Protein AF-A0A7S1PWC8-F1 (afdb_monomer_lite)

pLDDT: mean 76.67, std 15.09, range [41.59, 97.5]

Secondary structure (DSSP, 8-state):
--------PPPPTTEEEETTEEEE-SSSB--TT-SSPBPPPTTEEEPTTSS--EEEPPTTEE--TT-SSPEEPPTTEEEETTEEEEPPTTEE-SSSSSPEEPPTTEE--TT---SSPEEPPTTEEE-TTSSSEEEPPTTEE-SSSS--EEPPTTEE--STT-SSPEEHHHHHSS--EEEEETT-EEEEE-S-GGGTTT---EEEEEEESS-S--------B-STTEEEEE--S--EEEEEEEEEE-SSSPPPEEEEEEEEEEPPSSP-SGGG--

Sequence (274 aa):
ESRPERPCTRCPPGFACSGGMLKRCEESWSVSAEPGCSRCRPGWQCDADGRGRSIPCADYTYKNNDTESCSQCPLGHACKDGEIKSCDGGTYGDGGKECVRCMPGFYSLVGAPVRECTRCPPGQMADHMRTGCIHCPVNTYSADGEACLECPIGSFAALPSSGACTSCTSLFLQKWNYTVYRNSESRLAVIPALCVEHYDWAIESFHHTGGKDLADVDVSPSSVDSIRYRAGPVVGNHTFNVFVTPALNEPVQRSEVTVMIQNRYPLVQDDDLT

Radius of gyration: 40.33 Å; chains: 1; bounding box: 90×29×131 Å

InterPro domains:
  IPR009030 Growth factor receptor cysteine-rich domain superfamily [SSF57184] (55-175)

Organism: Neobodo designis (NCBI:txid312471)

Structure (mmCIF, N/CA/C/O backbone):
data_AF-A0A7S1PWC8-F1
#
_entry.id   AF-A0A7S1PWC8-F1
#
loop_
_atom_site.group_PDB
_atom_site.id
_atom_site.type_symbol
_atom_site.label_atom_id
_atom_site.label_alt_id
_atom_site.label_comp_id
_atom_site.label_asym_id
_atom_site.label_entity_id
_atom_site.label_seq_id
_atom_site.pdbx_PDB_ins_code
_atom_site.Cartn_x
_atom_site.Cartn_y
_atom_site.Cartn_z
_atom_site.occupancy
_atom_site.B_iso_or_equiv
_atom_site.auth_seq_id
_atom_site.auth_comp_id
_atom_site.auth_asym_id
_atom_site.auth_atom_id
_atom_site.pdbx_PDB_model_num
ATOM 1 N N . GLU A 1 1 ? 56.103 11.248 -69.496 1.00 41.59 1 GLU A N 1
ATOM 2 C CA . GLU A 1 1 ? 55.619 10.206 -68.566 1.00 41.59 1 GLU A CA 1
ATOM 3 C C . GLU A 1 1 ? 54.300 10.639 -67.944 1.00 41.59 1 GLU A C 1
ATOM 5 O O . GLU A 1 1 ? 54.266 11.597 -67.183 1.00 41.59 1 GLU A O 1
ATOM 10 N N . SER A 1 2 ? 53.196 9.996 -68.320 1.00 47.50 2 SER A N 1
ATOM 11 C CA . SER A 1 2 ? 51.881 10.222 -67.716 1.00 47.50 2 SER A CA 1
ATOM 12 C C . SER A 1 2 ? 51.761 9.377 -66.447 1.00 47.50 2 SER A C 1
ATOM 14 O O . SER A 1 2 ? 51.718 8.148 -66.512 1.00 47.50 2 SER A O 1
ATOM 16 N N . ARG A 1 3 ? 51.741 10.040 -65.287 1.00 57.69 3 ARG A N 1
ATOM 17 C CA . ARG A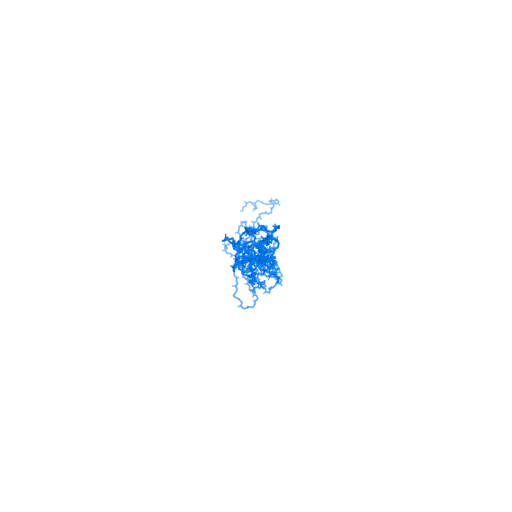 1 3 ? 51.456 9.429 -63.982 1.00 57.69 3 ARG A CA 1
ATOM 18 C C . ARG A 1 3 ? 50.090 8.727 -64.060 1.00 57.69 3 ARG A C 1
ATOM 20 O O . ARG A 1 3 ? 49.143 9.370 -64.504 1.00 57.69 3 ARG A O 1
ATOM 27 N N . PRO A 1 4 ? 49.954 7.452 -63.652 1.00 57.50 4 PRO A N 1
ATOM 28 C CA . PRO A 1 4 ? 48.671 6.769 -63.727 1.00 57.50 4 PRO A CA 1
ATOM 29 C C . PRO A 1 4 ? 47.685 7.467 -62.787 1.00 57.50 4 PRO A C 1
ATOM 31 O O . PRO A 1 4 ? 47.921 7.535 -61.575 1.00 57.50 4 PRO A O 1
ATOM 34 N N . GLU A 1 5 ? 46.606 8.015 -63.347 1.00 61.53 5 GLU A N 1
ATOM 35 C CA . GLU A 1 5 ? 45.471 8.523 -62.583 1.00 61.53 5 GLU A CA 1
ATOM 36 C C . GLU A 1 5 ? 44.867 7.346 -61.815 1.00 61.53 5 GLU A C 1
ATOM 38 O O . GLU A 1 5 ? 44.277 6.433 -62.391 1.00 61.53 5 GLU A O 1
ATOM 43 N N . ARG A 1 6 ? 45.079 7.315 -60.496 1.00 67.06 6 ARG A N 1
ATOM 44 C CA . ARG A 1 6 ? 44.398 6.347 -59.638 1.00 67.06 6 ARG A CA 1
ATOM 45 C C . ARG A 1 6 ? 42.958 6.837 -59.481 1.00 67.06 6 ARG A C 1
ATOM 47 O O . ARG A 1 6 ? 42.781 7.939 -58.960 1.00 67.06 6 ARG A O 1
ATOM 54 N N . PRO A 1 7 ? 41.943 6.074 -59.916 1.00 72.19 7 PRO A N 1
ATOM 55 C CA . PRO A 1 7 ? 40.560 6.492 -59.748 1.00 72.19 7 PRO A CA 1
ATOM 56 C C . PRO A 1 7 ? 40.241 6.611 -58.254 1.00 72.19 7 PRO A C 1
ATOM 58 O O . PRO A 1 7 ? 40.539 5.705 -57.473 1.00 72.19 7 PRO A O 1
ATOM 61 N N . CYS A 1 8 ? 39.640 7.731 -57.845 1.00 72.75 8 CYS A N 1
ATOM 62 C CA . CYS A 1 8 ? 39.154 7.906 -56.479 1.00 72.75 8 CYS A CA 1
ATOM 63 C C . CYS A 1 8 ? 38.017 6.914 -56.206 1.00 72.75 8 CYS A C 1
ATOM 65 O O . CYS A 1 8 ? 36.902 7.069 -56.702 1.00 72.75 8 CYS A O 1
ATOM 67 N N . THR A 1 9 ? 38.288 5.899 -55.391 1.00 77.06 9 THR A N 1
ATOM 68 C CA . THR A 1 9 ? 37.271 4.983 -54.871 1.00 77.06 9 THR A CA 1
ATOM 69 C C . THR A 1 9 ? 36.600 5.568 -53.633 1.00 77.06 9 THR A C 1
ATOM 71 O O . THR A 1 9 ? 37.271 6.090 -52.744 1.00 77.06 9 THR A O 1
ATOM 74 N N . ARG A 1 10 ? 35.269 5.454 -53.555 1.00 80.31 10 ARG A N 1
ATOM 75 C CA . ARG A 1 10 ? 34.503 5.831 -52.358 1.00 80.31 10 ARG A CA 1
ATOM 76 C C . ARG A 1 10 ? 34.896 4.947 -51.175 1.00 80.31 10 ARG A C 1
ATOM 78 O O . ARG A 1 10 ? 35.116 3.750 -51.350 1.00 80.31 10 ARG A O 1
ATOM 85 N N . CYS A 1 11 ? 34.920 5.524 -49.976 1.00 83.06 11 CYS A N 1
ATOM 86 C CA . CYS A 1 11 ? 35.146 4.755 -48.755 1.00 83.06 11 CYS A CA 1
ATOM 87 C C . CYS A 1 11 ? 33.986 3.766 -48.560 1.00 83.06 11 CYS A C 1
ATOM 89 O O . CYS A 1 11 ? 32.823 4.191 -48.600 1.00 83.06 11 CYS A O 1
ATOM 91 N N . PRO A 1 12 ? 34.264 2.467 -48.376 1.00 83.94 12 PRO A N 1
ATOM 92 C CA . PRO A 1 12 ? 33.231 1.494 -48.051 1.00 83.94 12 PRO A CA 1
ATOM 93 C C . PRO A 1 12 ? 32.630 1.773 -46.658 1.00 83.94 12 PRO A C 1
ATOM 95 O O . PRO A 1 12 ? 33.276 2.427 -45.837 1.00 83.94 12 PRO A O 1
ATOM 98 N N . PRO A 1 13 ? 31.411 1.277 -46.369 1.00 81.44 13 PRO A N 1
ATOM 99 C CA . PRO A 1 13 ? 30.809 1.373 -45.038 1.00 81.44 13 PRO A CA 1
ATOM 100 C C . PRO A 1 13 ? 31.740 0.839 -43.943 1.00 81.44 13 PRO A C 1
ATOM 102 O O . PRO A 1 13 ? 32.420 -0.170 -44.146 1.00 81.44 13 PRO A O 1
ATOM 105 N N . GLY A 1 14 ? 31.765 1.521 -42.799 1.00 80.50 14 GLY A N 1
ATOM 106 C CA . GLY A 1 14 ? 32.636 1.208 -41.663 1.00 80.50 14 GLY A CA 1
ATOM 107 C C . GLY A 1 14 ? 34.095 1.643 -41.796 1.00 80.50 14 GLY A C 1
ATOM 108 O O . GLY A 1 14 ? 34.911 1.356 -40.917 1.00 80.50 14 GLY A O 1
ATOM 109 N N . PHE A 1 15 ? 34.421 2.366 -42.866 1.00 83.94 15 PHE A N 1
ATOM 110 C CA . PHE A 1 15 ? 35.690 3.055 -43.030 1.00 8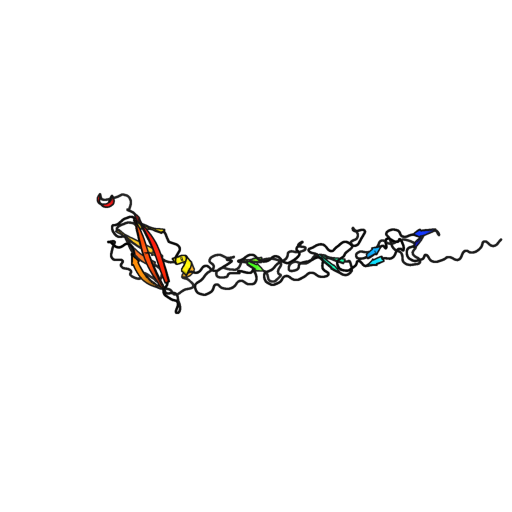3.94 15 PHE A CA 1
ATOM 111 C C . PHE A 1 15 ? 35.457 4.548 -43.273 1.00 83.94 15 PHE A C 1
ATOM 113 O O . PHE A 1 15 ? 34.458 4.950 -43.871 1.00 83.94 15 PHE A O 1
ATOM 120 N N . ALA A 1 16 ? 36.401 5.369 -42.830 1.00 86.94 16 ALA A N 1
ATOM 121 C CA . ALA A 1 16 ? 36.454 6.799 -43.091 1.00 86.94 16 ALA A CA 1
ATOM 122 C C . ALA A 1 16 ? 37.712 7.122 -43.900 1.00 86.94 16 ALA A C 1
ATOM 124 O O . ALA A 1 16 ? 38.771 6.541 -43.645 1.00 86.94 16 ALA A O 1
ATOM 125 N N . CYS A 1 17 ? 37.621 8.051 -44.854 1.00 85.94 17 CYS A N 1
ATOM 126 C CA . CYS A 1 17 ? 38.806 8.536 -45.562 1.00 85.94 17 CYS A CA 1
ATOM 127 C C . CYS A 1 17 ? 39.075 9.998 -45.227 1.00 85.94 17 CYS A C 1
ATOM 129 O O . CYS A 1 17 ? 38.310 10.880 -45.607 1.00 85.94 17 CYS A O 1
ATOM 131 N N . SER A 1 18 ? 40.211 10.260 -44.589 1.00 81.38 18 SER A N 1
ATOM 132 C CA . SER A 1 18 ? 40.703 11.617 -44.351 1.00 81.38 18 SER A CA 1
ATOM 133 C C . SER A 1 18 ? 42.112 11.738 -44.922 1.00 81.38 18 SER A C 1
ATOM 135 O O . SER A 1 18 ? 42.942 10.849 -44.735 1.00 81.38 18 SER A O 1
ATOM 137 N N . GLY A 1 19 ? 42.365 12.787 -45.709 1.00 76.62 19 GLY A N 1
ATOM 138 C CA . GLY A 1 19 ? 43.674 13.016 -46.336 1.00 76.62 19 GLY A CA 1
ATOM 139 C C . GLY A 1 19 ? 44.134 11.922 -47.314 1.00 76.62 19 GLY A C 1
ATOM 140 O O . GLY A 1 19 ? 45.333 11.741 -47.499 1.00 76.62 19 GLY A O 1
ATOM 141 N N . GLY A 1 20 ? 43.209 11.166 -47.922 1.00 77.06 20 GLY A N 1
ATOM 142 C CA . GLY A 1 20 ? 43.535 10.069 -48.848 1.00 77.06 20 GLY A CA 1
ATOM 143 C C . GLY A 1 20 ? 43.933 8.750 -48.173 1.00 77.06 20 GLY A C 1
ATOM 144 O O . GLY A 1 20 ? 44.317 7.809 -48.865 1.00 77.06 20 GLY A O 1
ATOM 145 N N . MET A 1 21 ? 43.819 8.659 -46.844 1.00 81.56 21 MET A N 1
ATOM 146 C CA . MET A 1 21 ? 44.096 7.448 -46.075 1.00 81.56 21 MET A CA 1
ATOM 147 C C . MET A 1 21 ? 42.791 6.800 -45.605 1.00 81.56 21 MET A C 1
ATOM 149 O O . MET A 1 21 ? 41.927 7.472 -45.044 1.00 81.56 21 MET A O 1
ATOM 153 N N . LEU A 1 22 ? 42.654 5.493 -45.836 1.00 85.19 22 LEU A N 1
ATOM 154 C CA . LEU A 1 22 ? 41.520 4.694 -45.374 1.00 85.19 22 LEU A CA 1
ATOM 155 C C . LEU A 1 22 ? 41.739 4.301 -43.906 1.00 85.19 22 LEU A C 1
ATOM 157 O O . LEU A 1 22 ? 42.696 3.592 -43.597 1.00 85.19 22 LEU A O 1
ATOM 161 N N . LYS A 1 23 ? 40.849 4.729 -43.009 1.00 85.38 23 LYS A N 1
ATOM 162 C CA . LYS A 1 23 ? 40.864 4.372 -41.585 1.00 85.38 23 LYS A CA 1
ATOM 163 C C . LYS A 1 23 ? 39.615 3.568 -41.231 1.00 85.38 23 LYS A C 1
ATOM 165 O O . LYS A 1 23 ? 38.511 3.938 -41.621 1.00 85.38 23 LYS A O 1
ATOM 170 N N . ARG A 1 24 ? 39.783 2.472 -40.490 1.00 82.88 24 ARG A N 1
ATOM 171 C CA . ARG A 1 24 ? 38.667 1.679 -39.957 1.00 82.88 24 ARG A CA 1
ATOM 172 C C . ARG A 1 24 ? 37.987 2.427 -38.807 1.00 82.88 24 ARG A C 1
ATOM 174 O O . ARG A 1 24 ? 38.671 3.035 -37.984 1.00 82.88 24 ARG A O 1
ATOM 181 N N . CYS A 1 25 ? 36.661 2.355 -38.747 1.00 80.31 25 CYS A N 1
ATOM 182 C CA . CYS A 1 25 ? 35.888 2.822 -37.603 1.00 80.31 25 CYS A CA 1
ATOM 183 C C . CYS A 1 25 ? 35.829 1.720 -36.534 1.00 80.31 25 CYS A C 1
ATOM 185 O O . CYS A 1 25 ? 35.026 0.794 -36.620 1.00 80.31 25 CYS A O 1
ATOM 187 N N . GLU A 1 26 ? 36.733 1.799 -35.559 1.00 77.44 26 GLU A N 1
ATOM 188 C CA . GLU A 1 26 ? 36.722 0.975 -34.343 1.00 77.44 26 GLU A CA 1
ATOM 189 C C . GLU A 1 26 ? 35.815 1.659 -33.312 1.00 77.44 26 GLU A C 1
ATOM 191 O O . GLU A 1 26 ? 35.858 2.886 -33.184 1.00 77.44 26 GLU A O 1
ATOM 196 N N . GLU A 1 27 ? 34.915 0.898 -32.675 1.00 74.12 27 GLU A N 1
ATOM 197 C CA . GLU A 1 27 ? 33.922 1.405 -31.698 1.00 74.12 27 GLU A CA 1
ATOM 198 C C . GLU A 1 27 ? 33.061 2.580 -32.220 1.00 74.12 27 GLU A C 1
ATOM 200 O O . GLU A 1 27 ? 32.500 3.390 -31.480 1.00 74.12 27 GLU A O 1
ATOM 205 N N . SER A 1 28 ? 32.955 2.687 -33.544 1.00 79.44 28 SER A N 1
ATOM 206 C CA . SER A 1 28 ? 32.302 3.773 -34.267 1.00 79.44 28 SER A CA 1
ATOM 207 C C . SER A 1 28 ? 31.764 3.261 -35.605 1.00 79.44 28 SER A C 1
ATOM 209 O O . SER A 1 28 ? 32.084 2.158 -36.045 1.00 79.44 28 SER A O 1
ATOM 211 N N . TRP A 1 29 ? 30.909 4.040 -36.260 1.00 83.69 29 TRP A N 1
ATOM 212 C CA . TRP A 1 29 ? 30.256 3.664 -37.512 1.00 83.69 29 TRP A CA 1
ATOM 213 C C . TRP A 1 29 ? 30.412 4.763 -38.564 1.00 83.69 29 TRP A C 1
ATOM 215 O O . TRP A 1 29 ? 30.574 5.941 -38.242 1.00 83.69 29 TRP A O 1
ATOM 225 N N . SER A 1 30 ? 30.359 4.382 -39.837 1.00 83.56 30 SER A N 1
ATOM 226 C CA . SER A 1 30 ? 30.313 5.328 -40.952 1.00 83.56 30 SER A CA 1
ATOM 227 C C . SER A 1 30 ? 29.432 4.784 -42.070 1.00 83.56 30 SER A C 1
ATOM 229 O O . SER A 1 30 ? 29.460 3.588 -42.387 1.00 83.56 30 SER A O 1
ATOM 231 N N . VAL A 1 31 ? 28.652 5.671 -42.691 1.00 78.19 31 VAL A N 1
ATOM 232 C CA . VAL A 1 31 ? 28.037 5.372 -43.989 1.00 78.19 31 VAL A CA 1
ATOM 233 C C . VAL A 1 31 ? 29.091 5.505 -45.090 1.00 78.19 31 VAL A C 1
ATOM 235 O O . VAL A 1 31 ? 30.132 6.133 -44.904 1.00 78.19 31 VAL A O 1
ATOM 238 N N . SER A 1 32 ? 28.865 4.871 -46.242 1.00 77.19 32 SER A N 1
ATOM 239 C CA . SER A 1 32 ? 29.804 4.943 -47.368 1.00 77.19 32 SER A CA 1
ATOM 240 C C . SER A 1 32 ? 30.135 6.393 -47.747 1.00 77.19 32 SER A C 1
ATOM 242 O O . SER A 1 32 ? 29.227 7.218 -47.801 1.00 77.19 32 SER A O 1
ATOM 244 N N . ALA A 1 33 ? 31.390 6.653 -48.123 1.00 76.88 33 ALA A N 1
ATOM 245 C CA . ALA A 1 33 ? 31.921 7.963 -48.527 1.00 76.88 33 ALA A CA 1
ATOM 246 C C . ALA A 1 33 ? 32.016 9.046 -47.426 1.00 76.88 33 ALA A C 1
ATOM 248 O O . ALA A 1 33 ? 32.138 10.224 -47.755 1.00 76.88 33 ALA A O 1
ATOM 249 N N . GLU A 1 34 ? 32.034 8.665 -46.146 1.00 80.31 34 GLU A N 1
ATOM 250 C CA . GLU A 1 34 ? 32.227 9.612 -45.040 1.00 80.31 34 GLU A CA 1
ATOM 251 C C . GLU A 1 34 ? 33.707 10.000 -44.804 1.00 80.31 34 GLU A C 1
ATOM 253 O O . GLU A 1 34 ? 34.603 9.145 -44.865 1.00 80.31 34 GLU A O 1
ATOM 258 N N . PRO A 1 35 ? 33.986 11.277 -44.466 1.00 83.19 35 PRO A N 1
ATOM 259 C CA . PRO A 1 35 ? 35.329 11.754 -44.131 1.00 83.19 35 PRO A CA 1
ATOM 260 C C . PRO A 1 35 ? 35.769 11.402 -42.697 1.00 83.19 35 PRO A C 1
ATOM 262 O O . PRO A 1 35 ? 36.942 11.563 -42.355 1.00 83.19 35 PRO A O 1
ATOM 265 N N . GLY A 1 36 ? 34.852 10.920 -41.849 1.00 83.88 36 GLY A N 1
ATOM 266 C CA . GLY A 1 36 ? 35.104 10.601 -40.442 1.00 83.88 36 GLY A CA 1
ATOM 267 C C . GLY A 1 36 ? 34.195 9.492 -39.902 1.00 83.88 36 GLY A C 1
ATOM 268 O O . GLY A 1 36 ? 33.195 9.133 -40.516 1.00 83.88 36 GLY A O 1
ATOM 269 N N . CYS A 1 37 ? 34.558 8.937 -38.745 1.00 85.25 37 CYS A N 1
ATOM 270 C CA . CYS A 1 37 ? 33.752 7.941 -38.037 1.00 85.25 37 CYS A CA 1
ATOM 271 C C . CYS A 1 37 ? 32.845 8.626 -37.008 1.00 85.25 37 CYS A C 1
ATOM 273 O O . CYS A 1 37 ? 33.294 9.496 -36.261 1.00 85.25 37 CYS A O 1
ATOM 275 N N . SER A 1 38 ? 31.582 8.209 -36.944 1.00 83.69 38 SER A N 1
ATOM 276 C CA . SER A 1 38 ? 30.585 8.702 -35.992 1.00 83.69 38 SER A CA 1
ATOM 277 C C . SER A 1 38 ? 30.400 7.727 -34.830 1.00 83.69 38 SER A C 1
ATOM 279 O O . SER A 1 38 ? 30.483 6.514 -35.003 1.00 83.69 38 SER A O 1
ATOM 281 N N . ARG A 1 39 ? 30.106 8.231 -33.627 1.00 80.94 39 ARG A N 1
ATOM 282 C CA . ARG A 1 39 ? 29.742 7.365 -32.491 1.00 80.94 39 ARG A CA 1
ATOM 283 C C . ARG A 1 39 ? 28.355 6.760 -32.697 1.00 80.94 39 ARG A C 1
ATOM 285 O O . ARG A 1 39 ? 27.473 7.400 -33.278 1.00 80.94 39 ARG A O 1
ATOM 292 N N . CYS A 1 40 ? 28.154 5.533 -32.219 1.00 80.19 40 CYS A N 1
ATOM 293 C CA . CYS A 1 40 ? 26.834 4.910 -32.255 1.00 80.19 40 CYS A CA 1
ATOM 294 C C . CYS A 1 40 ? 25.871 5.640 -31.309 1.00 80.19 40 CYS A C 1
ATOM 296 O O . CYS A 1 40 ? 26.220 5.940 -30.167 1.00 80.19 40 CYS A O 1
ATOM 298 N N . ARG A 1 41 ? 24.669 5.932 -31.815 1.00 81.12 41 ARG A N 1
ATOM 299 C CA . ARG A 1 41 ? 23.624 6.698 -31.119 1.00 81.12 41 ARG A CA 1
ATOM 300 C C . ARG A 1 41 ? 23.030 5.899 -29.941 1.00 81.12 41 ARG A C 1
ATOM 302 O O . ARG A 1 41 ? 23.217 4.680 -29.903 1.00 81.12 41 ARG A O 1
ATOM 309 N N . PRO A 1 42 ? 22.321 6.548 -28.997 1.00 82.19 42 PRO A N 1
ATOM 310 C CA . PRO A 1 42 ? 21.519 5.844 -27.996 1.00 82.19 42 PRO A CA 1
ATOM 311 C C . PRO A 1 42 ? 20.591 4.817 -28.652 1.00 82.19 42 PRO A C 1
ATOM 313 O O . PRO A 1 42 ? 20.100 5.055 -29.752 1.00 82.19 42 PRO A O 1
ATOM 316 N N . GLY A 1 43 ? 20.435 3.655 -28.021 1.00 84.69 43 GLY A N 1
ATOM 317 C CA . GLY A 1 43 ? 19.698 2.507 -28.558 1.00 84.69 43 GLY A CA 1
ATOM 318 C C . GLY A 1 43 ? 20.398 1.708 -29.660 1.00 84.69 43 GLY A C 1
ATOM 319 O O . GLY A 1 43 ? 19.854 0.705 -30.115 1.00 84.69 43 GLY A O 1
ATOM 320 N N . TRP A 1 44 ? 21.615 2.093 -30.066 1.00 85.62 44 TRP A N 1
ATOM 321 C CA . TRP A 1 44 ? 22.391 1.398 -31.099 1.00 85.62 44 TRP A CA 1
ATOM 322 C C . TRP A 1 44 ? 23.821 1.108 -30.636 1.00 85.62 44 TRP A C 1
ATOM 324 O O . TRP A 1 44 ? 24.559 2.013 -30.242 1.00 85.62 44 TRP A O 1
ATOM 334 N N . GLN A 1 45 ? 24.263 -0.141 -30.747 1.00 85.12 45 GLN A N 1
ATOM 335 C CA . GLN A 1 45 ? 25.649 -0.543 -30.499 1.00 85.12 45 GLN A CA 1
ATOM 336 C C . GLN A 1 45 ? 26.451 -0.642 -31.800 1.00 85.12 45 GLN A C 1
ATOM 338 O O . GLN A 1 45 ? 25.893 -0.860 -32.876 1.00 85.12 45 GLN A O 1
ATOM 343 N N . CYS A 1 46 ? 27.766 -0.454 -31.710 1.00 79.56 46 CYS A N 1
ATOM 344 C CA . CYS A 1 46 ? 28.651 -0.644 -32.854 1.00 79.56 46 CYS A CA 1
ATOM 345 C C . CYS A 1 46 ? 29.041 -2.124 -32.949 1.00 79.56 46 CYS A C 1
ATOM 347 O O . CYS A 1 46 ? 29.307 -2.759 -31.933 1.00 79.56 46 CYS A O 1
ATOM 349 N N . ASP A 1 47 ? 29.061 -2.669 -34.164 1.00 75.12 47 ASP A N 1
ATOM 350 C CA . ASP A 1 47 ? 29.510 -4.040 -34.420 1.00 75.12 47 ASP A CA 1
ATOM 351 C C . ASP A 1 47 ? 30.957 -4.255 -33.928 1.00 75.12 47 ASP A C 1
ATOM 353 O O . ASP A 1 47 ? 31.872 -3.542 -34.357 1.00 75.12 47 ASP A O 1
ATOM 357 N N . ALA A 1 48 ? 31.159 -5.245 -33.051 1.00 63.75 48 ALA A N 1
ATOM 358 C CA . ALA A 1 48 ? 32.465 -5.598 -32.492 1.00 63.75 48 ALA A CA 1
ATOM 359 C C . ALA A 1 48 ? 33.447 -6.106 -33.566 1.00 63.75 48 ALA A C 1
ATOM 361 O O . ALA A 1 48 ? 34.659 -5.990 -33.399 1.00 63.75 48 ALA A O 1
ATOM 362 N N . ASP A 1 49 ? 32.940 -6.586 -34.709 1.00 65.69 49 ASP A N 1
ATOM 363 C CA . ASP A 1 49 ? 33.759 -7.075 -35.825 1.00 65.69 49 ASP A CA 1
ATOM 364 C C . ASP A 1 49 ? 34.468 -5.943 -36.607 1.00 65.69 49 ASP A C 1
ATOM 366 O O . ASP A 1 49 ? 35.204 -6.191 -37.572 1.00 65.69 49 ASP A O 1
ATOM 370 N N . GLY A 1 50 ? 34.243 -4.673 -36.242 1.00 55.69 50 GLY A N 1
ATOM 371 C CA . GLY A 1 50 ? 34.909 -3.522 -36.859 1.00 55.69 50 GLY A CA 1
ATOM 372 C C . GLY A 1 50 ? 34.475 -3.260 -38.305 1.00 55.69 50 GLY A C 1
ATOM 373 O O . GLY A 1 50 ? 35.221 -2.659 -39.079 1.00 55.69 50 GLY A O 1
ATOM 374 N N . ARG A 1 51 ? 33.273 -3.718 -38.686 1.00 61.62 51 ARG A N 1
ATOM 375 C CA . ARG A 1 51 ? 32.614 -3.412 -39.974 1.00 61.62 51 ARG A CA 1
ATOM 376 C C . ARG A 1 51 ? 31.867 -2.074 -39.960 1.00 61.62 51 ARG A C 1
ATOM 378 O O . ARG A 1 51 ? 31.195 -1.749 -40.937 1.00 61.62 51 ARG A O 1
ATOM 385 N N . GLY A 1 52 ? 31.949 -1.338 -38.847 1.00 65.19 52 GLY A N 1
ATOM 386 C CA . GLY A 1 52 ? 31.341 -0.026 -38.624 1.00 65.19 52 GLY A CA 1
ATOM 387 C C . GLY A 1 52 ? 29.852 0.043 -38.961 1.00 65.19 52 GLY A C 1
ATOM 388 O O . GLY A 1 52 ? 29.395 1.016 -39.560 1.00 65.19 52 GLY A O 1
ATOM 389 N N . ARG A 1 53 ? 29.104 -1.003 -38.585 1.00 73.44 53 ARG A N 1
ATOM 390 C CA . ARG A 1 53 ? 27.638 -1.043 -38.639 1.00 73.44 53 ARG A CA 1
ATOM 391 C C . ARG A 1 53 ? 27.062 -0.663 -37.279 1.00 73.44 53 ARG A C 1
ATOM 393 O O . ARG A 1 53 ? 27.561 -1.119 -36.253 1.00 73.44 53 ARG A O 1
ATOM 400 N N . SER A 1 54 ? 25.993 0.128 -37.285 1.00 79.44 54 SER A N 1
ATOM 401 C CA . SER A 1 54 ? 25.151 0.342 -36.109 1.00 79.44 54 SER A CA 1
ATOM 402 C C . SER A 1 54 ? 24.105 -0.771 -36.031 1.00 79.44 54 SER A C 1
ATOM 404 O O . SER A 1 54 ? 23.325 -0.950 -36.968 1.00 79.44 54 SER A O 1
ATOM 406 N N . ILE A 1 55 ? 24.077 -1.499 -34.920 1.00 83.31 55 ILE A N 1
ATOM 407 C CA . ILE A 1 55 ? 23.128 -2.578 -34.635 1.00 83.31 55 ILE A CA 1
ATOM 408 C C . ILE A 1 55 ? 22.165 -2.071 -33.553 1.00 83.31 55 ILE A C 1
ATOM 410 O O . ILE A 1 55 ? 22.647 -1.604 -32.518 1.00 83.31 55 ILE A O 1
ATOM 414 N N . PRO A 1 56 ? 20.838 -2.118 -33.763 1.00 86.62 56 PRO A N 1
ATOM 415 C CA . PRO A 1 56 ? 19.896 -1.703 -32.734 1.00 86.62 56 PRO A CA 1
ATOM 416 C C . PRO A 1 56 ? 19.991 -2.664 -31.548 1.00 86.62 56 PRO A C 1
ATOM 418 O O . PRO A 1 56 ? 20.229 -3.862 -31.725 1.00 86.62 56 PRO A O 1
ATOM 421 N N . CYS A 1 57 ? 19.824 -2.141 -30.339 1.00 88.19 57 CYS A N 1
ATOM 422 C CA . CYS A 1 57 ? 19.738 -2.987 -29.160 1.00 88.19 57 CYS A CA 1
ATOM 423 C C . CYS A 1 57 ? 18.544 -3.937 -29.285 1.00 88.19 57 CYS A C 1
ATOM 425 O O . CYS A 1 57 ? 17.482 -3.567 -29.786 1.00 88.19 57 CYS A O 1
ATOM 427 N N . ALA A 1 58 ? 18.746 -5.180 -28.848 1.00 86.38 58 ALA A N 1
ATOM 428 C CA . ALA A 1 58 ? 17.679 -6.164 -28.812 1.00 86.38 58 ALA A CA 1
ATOM 429 C C . ALA A 1 58 ? 16.600 -5.744 -27.803 1.00 86.38 58 ALA A C 1
ATOM 431 O O . ALA A 1 58 ? 16.833 -4.919 -26.914 1.00 86.38 58 ALA A O 1
ATOM 432 N N . ASP A 1 59 ? 15.426 -6.355 -27.915 1.00 87.00 59 ASP A N 1
ATOM 433 C CA . ASP A 1 59 ? 14.363 -6.194 -26.929 1.00 87.00 59 ASP A CA 1
ATOM 434 C C . ASP A 1 59 ? 14.877 -6.412 -25.497 1.00 87.00 59 ASP A C 1
ATOM 436 O O . ASP A 1 59 ? 15.758 -7.244 -25.268 1.00 87.00 59 ASP A O 1
ATOM 440 N N . TYR A 1 60 ? 14.312 -5.670 -24.536 1.00 89.25 60 TYR A N 1
ATOM 441 C CA . TYR A 1 60 ? 14.686 -5.719 -23.110 1.00 89.25 60 TYR A CA 1
ATOM 442 C C . TYR A 1 60 ? 16.099 -5.200 -22.796 1.00 89.25 60 TYR A C 1
ATOM 444 O O . TYR A 1 60 ? 16.564 -5.295 -21.659 1.00 89.25 60 TYR A O 1
ATOM 452 N N . THR A 1 61 ? 16.785 -4.617 -23.780 1.00 91.00 61 THR A N 1
ATOM 453 C CA . THR A 1 61 ? 18.088 -3.976 -23.592 1.00 91.00 61 THR A CA 1
ATOM 454 C C . THR A 1 61 ? 18.048 -2.515 -24.013 1.00 91.00 61 THR A C 1
ATOM 456 O O . THR A 1 61 ? 17.223 -2.109 -24.830 1.00 91.00 61 THR A O 1
ATOM 459 N N . TYR A 1 62 ? 18.933 -1.711 -23.436 1.00 91.25 62 TYR A N 1
ATOM 460 C CA . TYR A 1 62 ? 19.055 -0.289 -23.734 1.00 91.25 62 TYR A CA 1
ATOM 461 C C . TYR A 1 62 ? 20.517 0.116 -23.857 1.00 91.25 62 TYR A C 1
ATOM 463 O O . TYR A 1 62 ? 21.409 -0.573 -23.361 1.00 91.25 62 TYR A O 1
ATOM 471 N N . LYS A 1 63 ? 20.769 1.259 -24.491 1.00 89.06 63 LYS A N 1
ATOM 472 C CA . LYS A 1 63 ? 22.108 1.848 -24.532 1.00 89.06 63 LYS A CA 1
ATOM 473 C C . LYS A 1 63 ? 22.034 3.368 -24.480 1.00 89.06 63 LYS A C 1
ATOM 475 O O . LYS A 1 63 ? 21.409 3.983 -25.341 1.00 89.06 63 LYS A O 1
ATOM 480 N N . ASN A 1 64 ? 22.742 3.959 -23.523 1.00 83.81 64 ASN A N 1
ATOM 481 C CA . ASN A 1 64 ? 22.909 5.406 -23.404 1.00 83.81 64 ASN A CA 1
ATOM 482 C C . ASN A 1 64 ? 24.279 5.831 -23.956 1.00 83.81 64 ASN A C 1
ATOM 484 O O . ASN A 1 64 ? 25.080 5.003 -24.379 1.00 83.81 64 ASN A O 1
ATOM 488 N N . ASN A 1 65 ? 24.575 7.132 -23.949 1.00 75.75 65 ASN A N 1
ATOM 489 C CA . ASN A 1 65 ? 25.907 7.612 -24.338 1.00 75.75 65 ASN A CA 1
ATOM 490 C C . ASN A 1 65 ? 27.016 7.159 -23.370 1.00 75.75 65 ASN A C 1
ATOM 492 O O . ASN A 1 65 ? 28.179 7.147 -23.765 1.00 75.75 65 ASN A O 1
ATOM 496 N N . ASP A 1 66 ? 26.647 6.775 -22.144 1.00 69.12 66 ASP A N 1
ATOM 497 C CA . ASP A 1 66 ? 27.565 6.347 -21.081 1.00 69.12 66 ASP A CA 1
ATOM 498 C C . ASP A 1 66 ? 27.845 4.833 -21.087 1.00 69.12 66 ASP A C 1
ATOM 500 O O . ASP A 1 66 ? 28.697 4.369 -20.333 1.00 69.12 66 ASP A O 1
ATOM 504 N N . THR A 1 67 ? 27.138 4.048 -21.914 1.00 67.44 67 THR A N 1
ATOM 505 C CA . THR A 1 67 ? 27.333 2.594 -22.017 1.00 67.44 67 THR A CA 1
ATOM 506 C C . THR A 1 67 ? 27.930 2.204 -23.372 1.00 67.44 67 THR A C 1
ATOM 508 O O . THR A 1 67 ? 27.418 2.561 -24.434 1.00 67.44 67 THR A O 1
ATOM 511 N N . GLU A 1 68 ? 29.027 1.440 -23.347 1.00 69.88 68 GLU A N 1
ATOM 512 C CA . GLU A 1 68 ? 29.728 0.978 -24.560 1.00 69.88 68 GLU A CA 1
ATOM 513 C C . GLU A 1 68 ? 28.935 -0.097 -25.325 1.00 69.88 68 GLU A C 1
ATOM 515 O O . GLU A 1 68 ? 29.026 -0.194 -26.550 1.00 69.88 68 GLU A O 1
ATOM 520 N N . SER A 1 69 ? 28.088 -0.856 -24.623 1.00 81.62 69 SER A N 1
ATOM 521 C CA . SER A 1 69 ? 27.258 -1.939 -25.165 1.00 81.62 69 SER A CA 1
ATOM 522 C C . SER A 1 69 ? 25.816 -1.871 -24.650 1.00 81.62 69 SER A C 1
ATOM 524 O O . SER A 1 69 ? 25.512 -1.125 -23.714 1.00 81.62 69 SER A O 1
ATOM 526 N N . CYS A 1 70 ? 24.911 -2.621 -25.290 1.00 88.31 70 CYS A N 1
ATOM 527 C CA . CYS A 1 70 ? 23.527 -2.729 -24.834 1.00 88.31 70 CYS A CA 1
ATOM 528 C C . CYS A 1 70 ? 23.469 -3.446 -23.475 1.00 88.31 70 CYS A C 1
ATOM 530 O O . CYS A 1 70 ? 23.876 -4.601 -23.349 1.00 88.31 70 CYS A O 1
ATOM 532 N N . SER A 1 71 ? 22.942 -2.764 -22.462 1.00 90.06 71 SER A N 1
ATOM 533 C CA . SER A 1 71 ? 22.748 -3.280 -21.108 1.00 90.06 71 SER A CA 1
ATOM 534 C C . SER A 1 71 ? 21.318 -3.771 -20.892 1.00 90.06 71 SER A C 1
ATOM 536 O O . SER A 1 71 ? 20.382 -3.292 -21.530 1.00 90.06 71 SER A O 1
ATOM 538 N N . GLN A 1 72 ? 21.142 -4.720 -19.972 1.00 91.69 72 GLN A N 1
ATOM 539 C CA . GLN A 1 72 ? 19.825 -5.216 -19.556 1.00 91.69 72 GLN A CA 1
ATOM 540 C C . GLN A 1 72 ? 18.990 -4.101 -18.931 1.00 91.69 72 GLN A C 1
ATOM 542 O O . GLN A 1 72 ? 19.521 -3.309 -18.154 1.00 91.69 72 GLN A O 1
ATOM 547 N N . CYS A 1 73 ? 17.695 -4.062 -19.237 1.00 92.94 73 CYS A N 1
ATOM 548 C CA . CYS A 1 73 ? 16.801 -3.059 -18.677 1.00 92.94 73 CYS A CA 1
ATOM 549 C C . CYS A 1 73 ? 16.711 -3.185 -17.142 1.00 92.94 73 CYS A C 1
ATOM 551 O O . CYS A 1 73 ? 16.372 -4.261 -16.638 1.00 92.94 73 CYS A O 1
ATOM 553 N N . PRO A 1 74 ? 17.020 -2.124 -16.375 1.00 93.62 74 PRO A N 1
ATOM 554 C CA . PRO A 1 74 ? 16.938 -2.165 -14.924 1.00 93.62 74 PRO A CA 1
ATOM 555 C C . PRO A 1 74 ? 15.480 -2.113 -14.457 1.00 93.62 74 PRO A C 1
ATOM 557 O O . PRO A 1 74 ? 14.594 -1.626 -15.160 1.00 93.62 74 PRO A O 1
ATOM 560 N N . LEU A 1 75 ? 15.239 -2.563 -13.224 1.00 94.81 75 LEU A N 1
ATOM 561 C CA . LEU A 1 75 ? 13.928 -2.417 -12.591 1.00 94.81 75 LEU A CA 1
ATOM 562 C C . LEU A 1 75 ? 13.541 -0.936 -12.453 1.00 94.81 75 LEU A C 1
ATOM 564 O O . LEU A 1 75 ? 14.396 -0.047 -12.381 1.00 94.81 75 LEU A O 1
ATOM 568 N N . GLY A 1 76 ? 12.235 -0.675 -12.441 1.00 94.38 76 GLY A N 1
ATOM 569 C CA . GLY A 1 76 ? 11.679 0.681 -12.443 1.00 94.38 76 GLY A CA 1
ATOM 570 C C . GLY A 1 76 ? 11.755 1.389 -13.797 1.00 94.38 76 GLY A C 1
ATOM 571 O O . GLY A 1 76 ? 11.392 2.562 -13.891 1.00 94.38 76 GLY A O 1
ATOM 572 N N . HIS A 1 77 ? 12.214 0.692 -14.840 1.00 94.62 77 HIS A N 1
ATOM 573 C CA . HIS A 1 77 ? 12.335 1.217 -16.193 1.00 94.62 77 HIS A CA 1
ATOM 574 C C . HIS A 1 77 ? 11.719 0.267 -17.220 1.00 94.62 77 HIS A C 1
ATOM 576 O O . HIS A 1 77 ? 11.570 -0.934 -16.988 1.00 94.62 77 HIS A O 1
ATOM 582 N N . ALA A 1 78 ? 11.377 0.840 -18.367 1.00 94.19 78 ALA A N 1
ATOM 583 C CA . ALA A 1 78 ? 10.935 0.139 -19.557 1.00 94.19 78 ALA A CA 1
ATOM 584 C C . ALA A 1 78 ? 11.895 0.446 -20.706 1.00 94.19 78 ALA A C 1
ATOM 586 O O . ALA A 1 78 ? 12.276 1.605 -20.899 1.00 94.19 78 ALA A O 1
ATOM 587 N N . CYS A 1 79 ? 12.281 -0.585 -21.457 1.00 93.50 79 CYS A N 1
ATOM 588 C CA . CYS A 1 79 ? 13.247 -0.462 -22.540 1.00 93.50 79 CYS A CA 1
ATOM 589 C C . CYS A 1 79 ? 12.653 -0.918 -23.872 1.00 93.50 79 CYS A C 1
ATOM 591 O O . CYS A 1 79 ? 12.415 -2.109 -24.087 1.00 93.50 79 CYS A O 1
ATOM 593 N N . LYS A 1 80 ? 12.431 0.036 -24.777 1.00 90.44 80 LYS A N 1
ATOM 594 C CA . LYS A 1 80 ? 11.817 -0.184 -26.091 1.00 90.44 80 LYS A CA 1
ATOM 595 C C . LYS A 1 80 ? 12.701 0.430 -27.163 1.00 90.44 80 LYS A C 1
ATOM 597 O O . LYS A 1 80 ? 13.172 1.548 -26.999 1.00 90.44 80 LYS A O 1
ATOM 602 N N . ASP A 1 81 ? 12.954 -0.324 -28.229 1.00 88.38 81 ASP A N 1
ATOM 603 C CA . ASP A 1 81 ? 13.793 0.111 -29.355 1.00 88.38 81 ASP A CA 1
ATOM 604 C C . ASP A 1 81 ? 15.196 0.604 -28.928 1.00 88.38 81 ASP A C 1
ATOM 606 O O . ASP A 1 81 ? 15.785 1.494 -29.538 1.00 88.38 81 ASP A O 1
ATOM 610 N N . GLY A 1 82 ? 15.743 0.020 -27.853 1.00 87.69 82 GLY A N 1
ATOM 611 C CA . GLY A 1 82 ? 17.045 0.384 -27.290 1.00 87.69 82 GLY A CA 1
ATOM 612 C C . GLY A 1 82 ? 17.059 1.655 -26.432 1.00 87.69 82 GLY A C 1
ATOM 613 O O . GLY A 1 82 ? 18.104 1.998 -25.870 1.00 87.69 82 GLY A O 1
ATOM 614 N N . GLU A 1 83 ? 15.925 2.336 -26.294 1.00 88.25 83 GLU A N 1
ATOM 615 C CA . GLU A 1 83 ? 15.762 3.491 -25.417 1.00 88.25 83 GLU A CA 1
ATOM 616 C C . GLU A 1 83 ? 15.257 3.057 -24.043 1.00 88.25 83 GLU A C 1
ATOM 618 O O . GLU A 1 83 ? 14.436 2.149 -23.934 1.00 88.25 83 GLU A O 1
ATOM 623 N N . ILE A 1 84 ? 15.736 3.721 -22.990 1.00 91.69 84 ILE A N 1
ATOM 624 C CA . ILE A 1 84 ? 15.301 3.502 -21.610 1.00 91.69 84 ILE A CA 1
ATOM 625 C C . ILE A 1 84 ? 14.386 4.637 -21.159 1.00 91.69 84 ILE A C 1
ATOM 627 O O . ILE A 1 84 ? 14.713 5.815 -21.306 1.00 91.69 84 ILE A O 1
ATOM 631 N N . LYS A 1 85 ? 13.254 4.283 -20.551 1.00 92.56 85 LYS A N 1
ATOM 632 C CA . LYS A 1 85 ? 12.324 5.231 -19.940 1.00 92.56 85 LYS A CA 1
ATOM 633 C C . LYS A 1 85 ? 12.053 4.841 -18.491 1.00 92.56 85 LYS A C 1
ATOM 635 O O . LYS A 1 85 ? 11.774 3.680 -18.206 1.00 92.56 85 LYS A O 1
ATOM 640 N N . SER A 1 86 ? 12.105 5.814 -17.582 1.00 94.75 86 SER A N 1
ATOM 641 C CA . SER A 1 86 ? 11.682 5.602 -16.194 1.00 94.75 86 SER A CA 1
ATOM 642 C C . SER A 1 86 ? 10.163 5.477 -16.103 1.00 94.75 86 SER A C 1
ATOM 644 O O . SER A 1 86 ? 9.434 6.199 -16.789 1.00 94.75 86 SER A O 1
ATOM 646 N N . CYS A 1 87 ? 9.692 4.549 -15.276 1.00 96.50 87 CYS A N 1
ATOM 647 C CA . CYS A 1 87 ? 8.270 4.348 -15.056 1.00 96.50 87 CYS A CA 1
ATOM 648 C C . CYS A 1 87 ? 7.704 5.398 -14.101 1.00 96.50 87 CYS A C 1
ATOM 650 O O . CYS A 1 87 ? 8.255 5.649 -13.027 1.00 96.50 87 CYS A O 1
ATOM 652 N N . ASP A 1 88 ? 6.585 5.998 -14.504 1.00 96.31 88 ASP A N 1
ATOM 653 C CA . ASP A 1 88 ? 5.845 6.955 -13.689 1.00 96.31 88 ASP A CA 1
ATOM 654 C C . ASP A 1 88 ? 5.201 6.248 -12.486 1.00 96.31 88 ASP A C 1
ATOM 656 O O . ASP A 1 88 ? 4.970 5.033 -12.497 1.00 96.31 88 ASP A O 1
ATOM 660 N N . GLY A 1 89 ? 4.864 7.013 -11.446 1.00 95.44 89 GLY A N 1
ATOM 661 C CA . GLY A 1 89 ? 4.133 6.479 -10.300 1.00 95.44 89 GLY A CA 1
ATOM 662 C C . GLY A 1 89 ? 2.801 5.847 -10.731 1.00 95.44 89 GLY A C 1
ATOM 663 O O . GLY A 1 89 ? 2.173 6.283 -11.695 1.00 95.44 89 GLY A O 1
ATOM 664 N N . GLY A 1 90 ? 2.389 4.782 -10.045 1.00 95.81 90 GLY A N 1
ATOM 665 C CA . GLY A 1 90 ? 1.265 3.942 -10.478 1.00 95.81 90 GLY A CA 1
ATOM 666 C C . GLY A 1 90 ? 1.603 2.917 -11.554 1.00 95.81 90 GLY A C 1
ATOM 667 O O . GLY A 1 90 ? 0.736 2.121 -11.936 1.00 95.81 90 GLY A O 1
ATOM 668 N N . THR A 1 91 ? 2.858 2.889 -12.006 1.00 96.75 91 THR A N 1
ATOM 669 C CA . THR A 1 91 ? 3.397 1.842 -12.869 1.00 96.75 91 THR A CA 1
ATOM 670 C C . THR A 1 91 ? 4.721 1.307 -12.327 1.00 96.75 91 THR A C 1
ATOM 672 O O . THR A 1 91 ? 5.409 1.973 -11.553 1.00 96.75 91 THR A O 1
ATOM 675 N N . TYR A 1 92 ? 5.077 0.086 -12.709 1.00 96.38 92 TYR A N 1
ATOM 676 C CA . TYR A 1 92 ? 6.370 -0.517 -12.402 1.00 96.38 92 TYR A CA 1
ATOM 677 C C . TYR A 1 92 ? 7.033 -1.027 -13.680 1.00 96.38 92 TYR A C 1
ATOM 679 O O . TYR A 1 92 ? 6.360 -1.338 -14.665 1.00 96.38 92 TYR A O 1
ATOM 687 N N . GLY A 1 93 ? 8.362 -1.086 -13.660 1.00 95.62 93 GLY A N 1
ATOM 688 C CA . GLY A 1 93 ? 9.161 -1.657 -14.737 1.00 95.62 93 GLY A CA 1
ATOM 689 C C . GLY A 1 93 ? 9.819 -2.940 -14.259 1.00 95.62 93 GLY A C 1
ATOM 690 O O . GLY A 1 93 ? 10.681 -2.898 -13.384 1.00 95.62 93 GLY A O 1
ATOM 691 N N . ASP A 1 94 ? 9.437 -4.071 -14.838 1.00 93.12 94 ASP A N 1
ATOM 692 C CA . ASP A 1 94 ? 10.021 -5.392 -14.583 1.00 93.12 94 ASP A CA 1
ATOM 693 C C . ASP A 1 94 ? 11.255 -5.687 -15.456 1.00 93.12 94 ASP A C 1
ATOM 695 O O . ASP A 1 94 ? 11.726 -6.823 -15.509 1.00 93.12 94 ASP A O 1
ATOM 699 N N . GLY A 1 95 ? 11.788 -4.665 -16.136 1.00 88.31 95 GLY A N 1
ATOM 700 C CA . GLY A 1 95 ? 12.791 -4.808 -17.193 1.00 88.31 95 GLY A CA 1
ATOM 701 C C . GLY A 1 95 ? 12.180 -5.108 -18.571 1.00 88.31 95 GLY A C 1
ATOM 702 O O . GLY A 1 95 ? 12.901 -5.443 -19.512 1.00 88.31 95 GLY A O 1
ATOM 703 N N . GLY A 1 96 ? 10.853 -5.007 -18.696 1.00 90.88 96 GLY A N 1
ATOM 704 C CA . GLY A 1 96 ? 10.104 -5.173 -19.933 1.00 90.88 96 GLY A CA 1
ATOM 705 C C . GLY A 1 96 ? 10.241 -4.019 -20.934 1.00 90.88 96 GLY A C 1
ATOM 706 O O . GLY A 1 96 ? 11.037 -3.091 -20.782 1.00 90.88 96 GLY A O 1
ATOM 707 N N . LYS A 1 97 ? 9.412 -4.073 -21.985 1.00 92.69 97 LYS A N 1
ATOM 708 C CA . LYS A 1 97 ? 9.345 -3.026 -23.022 1.00 92.69 97 LYS A CA 1
ATOM 709 C C . LYS A 1 97 ? 8.516 -1.816 -22.616 1.00 92.69 97 LYS A C 1
ATOM 711 O O . LYS A 1 97 ? 8.678 -0.738 -23.177 1.00 92.69 97 LYS A O 1
ATOM 716 N N . GLU A 1 98 ? 7.584 -2.007 -21.692 1.00 94.25 98 GLU A N 1
ATOM 717 C CA . GLU A 1 98 ? 6.594 -1.008 -21.302 1.00 94.25 98 GLU A CA 1
ATOM 718 C C . GLU A 1 98 ? 6.376 -1.081 -19.792 1.00 94.25 98 GLU A C 1
ATOM 720 O O . GLU A 1 98 ? 6.558 -2.132 -19.180 1.00 94.25 98 GLU A O 1
ATOM 725 N N . CYS A 1 99 ? 6.003 0.046 -19.189 1.00 95.94 99 CYS A N 1
ATOM 726 C CA . CYS A 1 99 ? 5.687 0.095 -17.769 1.00 95.94 99 CYS A CA 1
ATOM 727 C C . CYS A 1 99 ? 4.310 -0.527 -17.524 1.00 95.94 99 CYS A C 1
ATOM 729 O O . CYS A 1 99 ? 3.333 -0.186 -18.196 1.00 95.94 99 CYS A O 1
ATOM 731 N N . VAL A 1 100 ? 4.222 -1.411 -16.537 1.00 95.94 100 VAL A N 1
ATOM 732 C CA . VAL A 1 100 ? 2.996 -2.134 -16.202 1.00 95.94 100 VAL A CA 1
ATOM 733 C C . VAL A 1 100 ? 2.237 -1.368 -15.126 1.00 95.94 100 VAL A C 1
ATOM 735 O O . VAL A 1 100 ? 2.806 -0.954 -14.118 1.00 95.94 100 VAL A O 1
ATOM 738 N N . ARG A 1 101 ? 0.934 -1.156 -15.330 1.00 96.19 101 ARG A N 1
ATOM 739 C CA . ARG A 1 101 ? 0.088 -0.422 -14.381 1.00 96.19 101 ARG A CA 1
ATOM 740 C C . ARG A 1 101 ? -0.241 -1.277 -13.159 1.00 96.19 101 ARG A C 1
ATOM 742 O O . ARG A 1 101 ? -0.642 -2.428 -13.307 1.00 96.19 101 ARG A O 1
ATOM 749 N N . CYS A 1 102 ? -0.163 -0.686 -11.968 1.00 96.62 102 CYS A N 1
ATOM 750 C CA . CYS A 1 102 ? -0.562 -1.357 -10.731 1.00 96.62 102 CYS A CA 1
ATOM 751 C C . CYS A 1 102 ? -2.039 -1.753 -10.758 1.00 96.62 102 CYS A C 1
ATOM 753 O O . CYS A 1 102 ? -2.862 -1.001 -11.278 1.00 96.62 102 CYS A O 1
ATOM 755 N N . MET A 1 103 ? -2.393 -2.900 -10.180 1.00 94.69 103 MET A N 1
ATOM 756 C CA . MET A 1 103 ? -3.790 -3.287 -9.948 1.00 94.69 103 MET A CA 1
ATOM 757 C C . MET A 1 103 ? -4.416 -2.448 -8.814 1.00 94.69 103 MET A C 1
ATOM 759 O O . MET A 1 103 ? -3.676 -1.803 -8.066 1.00 94.69 103 MET A O 1
ATOM 763 N N . PRO A 1 104 ? -5.758 -2.401 -8.681 1.00 91.44 104 PRO A N 1
ATOM 764 C CA . PRO A 1 104 ? -6.403 -1.828 -7.500 1.00 91.44 104 PRO A CA 1
ATOM 765 C C . PRO A 1 104 ? -5.797 -2.382 -6.206 1.00 91.44 104 PRO A C 1
ATOM 767 O O . PRO A 1 104 ? -5.472 -3.559 -6.119 1.00 91.44 104 PRO A O 1
ATOM 770 N N . GLY A 1 105 ? -5.579 -1.499 -5.237 1.00 93.88 105 GLY A N 1
ATOM 771 C CA . GLY A 1 105 ? -4.936 -1.815 -3.963 1.00 93.88 105 GLY A CA 1
ATOM 772 C C . GLY A 1 105 ? -3.431 -2.025 -3.959 1.00 93.88 105 GLY A C 1
ATOM 773 O O . GLY A 1 105 ? -2.851 -2.286 -2.904 1.00 93.88 105 GLY A O 1
ATOM 774 N N . PHE A 1 106 ? -2.784 -1.807 -5.101 1.00 96.62 106 PHE A N 1
ATOM 775 C CA . PHE A 1 106 ? -1.336 -1.742 -5.209 1.00 96.62 106 PHE A CA 1
ATOM 776 C C . PHE A 1 106 ? -0.886 -0.370 -5.711 1.00 96.62 106 PHE A C 1
ATOM 778 O O . PHE A 1 106 ? -1.590 0.292 -6.477 1.00 96.62 106 PHE A O 1
ATOM 785 N N . TYR A 1 107 ? 0.318 0.033 -5.315 1.00 96.56 107 TYR A N 1
ATOM 786 C CA . TYR A 1 107 ? 0.940 1.294 -5.690 1.00 96.56 107 TYR A CA 1
ATOM 787 C C . TYR A 1 107 ? 2.407 1.108 -6.092 1.00 96.56 107 TYR A C 1
ATOM 789 O O . TYR A 1 107 ? 3.054 0.119 -5.747 1.00 96.56 107 TYR A O 1
ATOM 797 N N . SER A 1 108 ? 2.944 2.075 -6.827 1.00 97.50 108 SER A N 1
ATOM 798 C CA . SER A 1 108 ? 4.365 2.131 -7.174 1.00 97.50 108 SER A CA 1
ATOM 799 C C . SER A 1 108 ? 4.820 3.583 -7.247 1.00 97.50 108 SER A C 1
ATOM 801 O O . SER A 1 108 ? 4.081 4.452 -7.717 1.00 97.50 108 SER A O 1
ATOM 803 N N . LEU A 1 109 ? 6.037 3.844 -6.775 1.00 96.12 109 LEU A N 1
ATOM 804 C CA . LEU A 1 109 ? 6.669 5.157 -6.860 1.00 96.12 109 LEU A CA 1
ATOM 805 C C . LEU A 1 109 ? 7.395 5.308 -8.202 1.00 96.12 109 LEU A C 1
ATOM 807 O O . LEU A 1 109 ? 7.755 4.321 -8.844 1.00 96.12 109 LEU A O 1
ATOM 811 N N . VAL A 1 110 ? 7.639 6.554 -8.607 1.00 96.00 110 VAL A N 1
ATOM 812 C CA . VAL A 1 110 ? 8.401 6.860 -9.828 1.00 96.00 110 VAL A CA 1
ATOM 813 C C . VAL A 1 110 ? 9.769 6.177 -9.767 1.00 96.00 110 VAL A C 1
ATOM 815 O O . VAL A 1 110 ? 10.505 6.349 -8.795 1.00 96.00 110 VAL A O 1
ATOM 818 N N . GLY A 1 111 ? 10.103 5.399 -10.798 1.00 92.44 111 GLY A N 1
ATOM 819 C CA . GLY A 1 111 ? 11.386 4.700 -10.905 1.00 92.44 111 GLY A CA 1
ATOM 820 C C . GLY A 1 111 ? 11.651 3.660 -9.810 1.00 92.44 111 GLY A C 1
ATOM 821 O O . GLY A 1 111 ? 12.808 3.302 -9.590 1.00 92.44 111 GLY A O 1
ATOM 822 N N . ALA A 1 112 ? 10.620 3.184 -9.102 1.00 94.19 112 ALA A N 1
ATOM 823 C CA . ALA A 1 112 ? 10.790 2.199 -8.039 1.00 94.19 112 ALA A CA 1
ATOM 824 C C . ALA A 1 112 ? 11.432 0.905 -8.586 1.00 94.19 112 ALA A C 1
ATOM 826 O O . ALA A 1 112 ? 10.902 0.325 -9.537 1.00 94.19 112 ALA A O 1
ATOM 827 N N . PRO A 1 113 ? 12.534 0.405 -7.990 1.00 93.88 113 PRO A N 1
ATOM 828 C CA . PRO A 1 113 ? 13.237 -0.789 -8.462 1.00 93.88 113 PRO A CA 1
ATOM 829 C C . PRO A 1 113 ? 12.530 -2.078 -8.004 1.00 93.88 113 PRO A C 1
ATOM 831 O O . PRO A 1 113 ? 13.124 -2.940 -7.358 1.00 93.88 113 PRO A O 1
ATOM 834 N N . VAL A 1 114 ? 11.238 -2.198 -8.312 1.00 93.25 114 VAL A N 1
ATOM 835 C CA . VAL A 1 114 ? 10.362 -3.308 -7.921 1.00 93.25 114 VAL A CA 1
ATOM 836 C C . VAL A 1 114 ? 9.925 -4.113 -9.144 1.00 93.25 114 VAL A C 1
ATOM 838 O O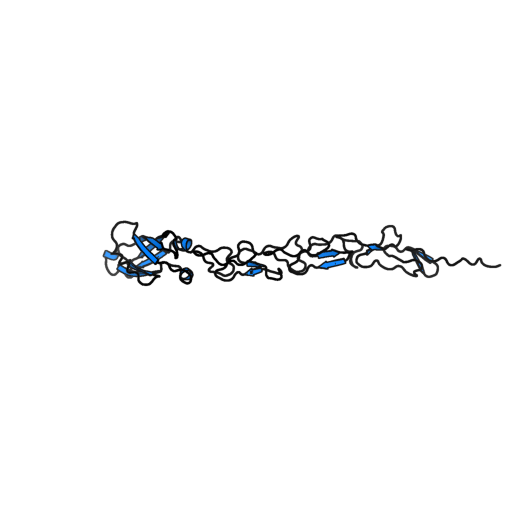 . VAL A 1 114 ? 9.783 -3.574 -10.239 1.00 93.25 114 VAL A O 1
ATOM 841 N N . ARG A 1 115 ? 9.722 -5.422 -8.958 1.00 92.62 115 ARG A N 1
ATOM 842 C CA . ARG A 1 115 ? 9.237 -6.339 -10.010 1.00 92.62 115 ARG A CA 1
ATOM 843 C C . ARG A 1 115 ? 7.720 -6.392 -10.125 1.00 92.62 115 ARG A C 1
ATOM 845 O O . ARG A 1 115 ? 7.210 -6.968 -11.074 1.00 92.62 115 ARG A O 1
ATOM 852 N N . GLU A 1 116 ? 7.032 -5.846 -9.140 1.00 94.75 116 GLU A N 1
ATOM 853 C CA . GLU A 1 116 ? 5.584 -5.753 -9.052 1.00 94.75 116 GLU A CA 1
ATOM 854 C C . GLU A 1 116 ? 5.242 -4.567 -8.154 1.00 94.75 116 GLU A C 1
ATOM 856 O O . GLU A 1 116 ? 6.092 -4.080 -7.403 1.00 94.75 116 GLU A O 1
ATOM 861 N N . CYS A 1 117 ? 4.010 -4.079 -8.238 1.00 96.56 117 CYS A N 1
ATOM 862 C CA . CYS A 1 117 ? 3.572 -3.004 -7.360 1.00 96.56 117 CYS A CA 1
ATOM 863 C C . CYS A 1 117 ? 3.489 -3.466 -5.904 1.00 96.56 117 CYS A C 1
ATOM 865 O O . CYS A 1 117 ? 3.205 -4.624 -5.609 1.00 96.56 117 CYS A O 1
ATOM 867 N N . THR A 1 118 ? 3.683 -2.528 -4.985 1.00 95.94 118 THR A N 1
ATOM 868 C CA . THR A 1 118 ? 3.581 -2.770 -3.548 1.00 95.94 118 THR A CA 1
ATOM 869 C C . THR A 1 118 ? 2.121 -2.710 -3.124 1.00 95.94 118 THR A C 1
ATOM 871 O O . THR A 1 118 ? 1.396 -1.797 -3.509 1.00 95.94 118 THR A O 1
ATOM 874 N N . ARG A 1 119 ? 1.668 -3.666 -2.314 1.00 95.88 119 ARG A N 1
ATOM 875 C CA . ARG A 1 119 ? 0.303 -3.656 -1.776 1.00 95.88 119 ARG A CA 1
ATOM 876 C C . ARG A 1 119 ? 0.138 -2.559 -0.726 1.00 95.88 119 ARG A C 1
ATOM 878 O O . ARG A 1 119 ? 1.022 -2.380 0.113 1.00 95.88 119 ARG A O 1
ATOM 885 N N . CYS A 1 120 ? -1.005 -1.880 -0.719 1.00 96.50 120 CYS A N 1
ATOM 886 C CA . CYS A 1 120 ? -1.353 -1.018 0.404 1.00 96.50 120 CYS A CA 1
ATOM 887 C C . CYS A 1 120 ? -1.592 -1.846 1.675 1.00 96.50 120 CYS A C 1
ATOM 889 O O . CYS A 1 120 ? -2.234 -2.898 1.611 1.00 96.50 120 CYS A O 1
ATOM 891 N N . PRO A 1 121 ? -1.067 -1.405 2.832 1.00 95.25 121 PRO A N 1
ATOM 892 C CA . PRO A 1 121 ? -1.257 -2.126 4.081 1.00 95.25 121 PRO A CA 1
ATOM 893 C C . PRO A 1 121 ? -2.733 -2.089 4.513 1.00 95.25 121 PRO A C 1
ATOM 895 O O . PRO A 1 121 ? -3.467 -1.177 4.113 1.00 95.25 121 PRO A O 1
ATOM 898 N N . PRO A 1 122 ? -3.170 -3.035 5.366 1.00 94.06 122 PRO A N 1
ATOM 899 C CA . PRO A 1 122 ? -4.516 -3.021 5.918 1.00 94.06 122 PRO A CA 1
ATOM 900 C C . PRO A 1 122 ? -4.867 -1.665 6.539 1.00 94.06 122 PRO A C 1
ATOM 902 O O . PRO A 1 122 ? -4.065 -1.046 7.240 1.00 94.06 122 PRO A O 1
ATOM 905 N N . GLY A 1 123 ? -6.082 -1.209 6.256 1.00 94.44 123 GLY A N 1
ATOM 906 C CA . GLY A 1 123 ? -6.615 0.084 6.664 1.00 94.44 123 GLY A CA 1
ATOM 907 C C . GLY A 1 123 ? -6.294 1.219 5.705 1.00 94.44 123 GLY A C 1
ATOM 908 O O . GLY A 1 123 ? -6.738 2.343 5.914 1.00 94.44 123 GLY A O 1
ATOM 909 N N . GLN A 1 124 ? -5.569 0.951 4.629 1.00 96.31 124 GLN A N 1
ATOM 910 C CA . GLN A 1 124 ? -5.343 1.927 3.575 1.00 96.31 124 GLN A CA 1
ATOM 911 C C . GLN A 1 124 ? -5.936 1.426 2.264 1.00 96.31 124 GLN A C 1
ATOM 913 O O . GLN A 1 124 ? -6.179 0.230 2.095 1.00 96.31 124 GLN A O 1
ATOM 918 N N . MET A 1 125 ? -6.174 2.346 1.336 1.00 95.38 125 MET A N 1
ATOM 919 C CA . MET A 1 125 ? -6.456 2.015 -0.053 1.00 95.38 125 MET A CA 1
ATOM 920 C C . MET A 1 125 ? -5.484 2.703 -1.000 1.00 95.38 125 MET A C 1
ATOM 922 O O . MET A 1 125 ? -4.937 3.746 -0.652 1.00 95.38 125 MET A O 1
ATOM 926 N N . ALA A 1 126 ? -5.248 2.139 -2.182 1.00 95.81 126 ALA A N 1
ATOM 927 C CA . ALA A 1 126 ? -4.452 2.831 -3.195 1.00 95.81 126 ALA A CA 1
ATOM 928 C C . ALA A 1 126 ? -5.162 4.123 -3.637 1.00 95.81 126 ALA A C 1
ATOM 930 O O . ALA A 1 126 ? -6.381 4.142 -3.818 1.00 95.81 126 ALA A O 1
ATOM 931 N N . ASP A 1 127 ? -4.411 5.207 -3.828 1.00 93.94 127 ASP A N 1
ATOM 932 C CA . ASP A 1 127 ? -4.958 6.427 -4.420 1.00 93.94 127 ASP A CA 1
ATOM 933 C C . ASP A 1 127 ? -5.395 6.186 -5.878 1.00 93.94 127 ASP A C 1
ATOM 935 O O . ASP A 1 127 ? -4.997 5.217 -6.530 1.00 93.94 127 ASP A O 1
ATOM 939 N N . HIS A 1 128 ? -6.191 7.099 -6.442 1.00 91.69 128 HIS A N 1
ATOM 940 C CA . HIS A 1 128 ? -6.677 6.961 -7.821 1.00 91.69 128 HIS A CA 1
ATOM 941 C C . HIS A 1 128 ? -5.520 6.810 -8.832 1.00 91.69 128 HIS A C 1
ATOM 943 O O . HIS A 1 128 ? -5.642 6.091 -9.833 1.00 91.69 128 HIS A O 1
ATOM 949 N N . MET A 1 129 ? -4.389 7.477 -8.586 1.00 93.56 129 MET A N 1
ATOM 950 C CA . MET A 1 129 ? -3.221 7.415 -9.465 1.00 93.56 129 MET A CA 1
ATOM 951 C C . MET A 1 129 ? -2.307 6.217 -9.163 1.00 93.56 129 MET A C 1
ATOM 953 O O . MET A 1 129 ? -1.415 5.946 -9.961 1.00 93.56 129 MET A O 1
ATOM 957 N N . ARG A 1 130 ? -2.557 5.454 -8.087 1.00 95.62 130 ARG A N 1
ATOM 958 C CA . ARG A 1 130 ? -1.756 4.300 -7.628 1.00 95.62 130 ARG A CA 1
ATOM 959 C C . ARG A 1 130 ? -0.302 4.675 -7.323 1.00 95.62 130 ARG A C 1
ATOM 961 O O . ARG A 1 130 ? 0.617 3.868 -7.437 1.00 95.62 130 ARG A O 1
ATOM 968 N N . THR A 1 131 ? -0.090 5.928 -6.952 1.00 96.12 131 THR A N 1
ATOM 969 C CA . THR A 1 131 ? 1.200 6.491 -6.560 1.00 96.12 131 THR A CA 1
ATOM 970 C C . THR A 1 131 ? 1.476 6.314 -5.069 1.00 96.12 131 THR A C 1
ATOM 972 O O . THR A 1 131 ? 2.621 6.433 -4.642 1.00 96.12 131 THR A O 1
ATOM 975 N N . GLY A 1 132 ? 0.458 5.980 -4.276 1.00 95.31 132 GLY A N 1
ATOM 976 C CA . GLY A 1 132 ? 0.584 5.763 -2.844 1.00 95.31 132 GLY A CA 1
ATOM 977 C C . GLY A 1 132 ? -0.672 5.160 -2.228 1.00 95.31 132 GLY A C 1
ATOM 978 O O . GLY A 1 132 ? -1.584 4.712 -2.922 1.00 95.31 132 GLY A O 1
ATOM 979 N N . CYS A 1 133 ? -0.706 5.167 -0.901 1.00 96.56 133 CYS A N 1
ATOM 980 C CA . CYS A 1 133 ? -1.824 4.667 -0.118 1.00 96.56 133 CYS A CA 1
ATOM 981 C C . CYS A 1 133 ? -2.443 5.802 0.699 1.00 96.56 133 CYS A C 1
ATOM 983 O O . CYS A 1 133 ? -1.737 6.636 1.266 1.00 96.56 133 CYS A O 1
ATOM 985 N N . ILE A 1 134 ? -3.769 5.828 0.751 1.00 95.56 134 ILE A N 1
ATOM 986 C CA . ILE A 1 134 ? -4.576 6.774 1.516 1.00 95.56 134 ILE A CA 1
ATOM 987 C C . ILE A 1 134 ? -5.294 6.034 2.641 1.00 95.56 134 ILE A C 1
ATOM 989 O O . ILE A 1 134 ? -5.759 4.909 2.465 1.00 95.56 134 ILE A O 1
ATOM 993 N N . HIS A 1 135 ? -5.369 6.653 3.817 1.00 95.62 135 HIS A N 1
ATOM 994 C CA . HIS A 1 135 ? -6.019 6.046 4.974 1.00 95.62 135 HIS A CA 1
ATOM 995 C C . HIS A 1 135 ? -7.526 5.929 4.767 1.00 95.62 135 HIS A C 1
ATOM 997 O O . HIS A 1 135 ? -8.174 6.879 4.325 1.00 95.62 135 HIS A O 1
ATOM 1003 N N . CYS A 1 136 ? -8.083 4.788 5.164 1.00 95.12 136 CYS 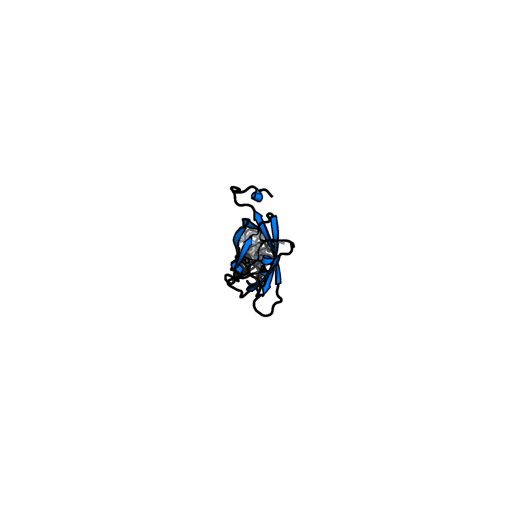A N 1
ATOM 1004 C CA . CYS A 1 136 ? -9.523 4.645 5.265 1.00 95.12 136 CYS A CA 1
ATOM 1005 C C . CYS A 1 136 ? -10.071 5.572 6.360 1.00 95.12 136 CYS A C 1
ATOM 1007 O O . CYS A 1 136 ? -9.487 5.622 7.452 1.00 95.12 136 CYS A O 1
ATOM 1009 N N . PRO A 1 137 ? -11.146 6.334 6.084 1.00 92.88 137 PRO A N 1
ATOM 1010 C CA . PRO A 1 137 ? -11.782 7.180 7.085 1.00 92.88 137 PRO A CA 1
ATOM 1011 C C . PRO A 1 137 ? -12.379 6.348 8.227 1.00 92.88 137 PRO A C 1
ATOM 1013 O O . PRO A 1 137 ? -12.483 5.122 8.156 1.00 92.88 137 PRO A O 1
ATOM 1016 N N . VAL A 1 138 ? -12.783 7.033 9.296 1.00 87.25 138 VAL A N 1
ATOM 1017 C CA . VAL A 1 138 ? -13.505 6.401 10.408 1.00 87.25 138 VAL A CA 1
ATOM 1018 C C . VAL A 1 138 ? -14.736 5.646 9.905 1.00 87.25 138 VAL A C 1
ATOM 1020 O O . VAL A 1 138 ? -15.340 6.018 8.900 1.00 87.25 138 VAL A O 1
ATOM 1023 N N . ASN A 1 139 ? -15.087 4.577 10.613 1.00 86.56 139 ASN A N 1
ATOM 1024 C CA . ASN A 1 139 ? -16.178 3.665 10.269 1.00 86.56 139 ASN A CA 1
ATOM 1025 C C . ASN A 1 139 ? -16.026 2.904 8.935 1.00 86.56 139 ASN A C 1
ATOM 1027 O O . ASN A 1 139 ? -16.965 2.259 8.468 1.00 86.56 139 ASN A O 1
ATOM 1031 N N . THR A 1 140 ? -14.830 2.927 8.343 1.00 92.25 140 THR A N 1
ATOM 1032 C CA . THR A 1 140 ? -14.488 2.124 7.166 1.00 92.25 140 THR A CA 1
ATOM 1033 C C . THR A 1 140 ? -13.220 1.314 7.406 1.00 92.25 140 THR A C 1
ATOM 1035 O O . THR A 1 140 ? -12.400 1.644 8.267 1.00 92.25 140 THR A O 1
ATOM 1038 N N . TYR A 1 141 ? -13.053 0.242 6.639 1.00 94.00 141 TYR A N 1
ATOM 1039 C CA . TYR A 1 141 ? -11.896 -0.636 6.714 1.00 94.00 141 TYR A CA 1
ATOM 1040 C C . TYR A 1 141 ? -11.457 -1.104 5.329 1.00 94.00 141 TYR A C 1
ATOM 1042 O O . TYR A 1 141 ? -12.221 -1.083 4.369 1.00 94.00 141 TYR A O 1
ATOM 1050 N N . SER A 1 142 ? -10.214 -1.559 5.235 1.00 95.38 142 SER A N 1
ATOM 1051 C CA . SER A 1 142 ? -9.678 -2.199 4.034 1.00 95.38 142 SER A CA 1
ATOM 1052 C C . SER A 1 142 ? -8.774 -3.340 4.471 1.00 95.38 142 SER A C 1
ATOM 1054 O O . SER A 1 142 ? -7.731 -3.104 5.078 1.00 95.38 142 SER A O 1
ATOM 1056 N N . ALA A 1 143 ? -9.175 -4.579 4.195 1.00 91.12 143 ALA A N 1
ATOM 1057 C CA . ALA A 1 143 ? -8.339 -5.745 4.482 1.00 91.12 143 ALA A CA 1
ATOM 1058 C C . ALA A 1 143 ? -7.196 -5.875 3.462 1.00 91.12 143 ALA A C 1
ATOM 1060 O O . ALA A 1 143 ? -6.082 -6.273 3.802 1.00 91.12 143 ALA A O 1
ATOM 1061 N N . ASP A 1 144 ? -7.488 -5.498 2.215 1.00 88.69 144 ASP A N 1
ATOM 1062 C CA . ASP A 1 144 ? -6.716 -5.907 1.048 1.00 88.69 144 ASP A CA 1
ATOM 1063 C C . ASP A 1 144 ? -6.061 -4.757 0.276 1.00 88.69 144 ASP A C 1
ATOM 1065 O O . ASP A 1 144 ? -5.358 -5.000 -0.708 1.00 88.69 144 ASP A O 1
ATOM 1069 N N . GLY A 1 145 ? -6.263 -3.514 0.713 1.00 88.44 145 GLY A N 1
ATOM 1070 C CA . GLY A 1 145 ? -5.706 -2.334 0.061 1.00 88.44 145 GLY A CA 1
ATOM 1071 C C . GLY A 1 145 ? -6.573 -1.768 -1.065 1.00 88.44 145 GLY A C 1
ATOM 1072 O O . GLY A 1 145 ? -6.264 -0.696 -1.567 1.00 88.44 145 GLY A O 1
ATOM 1073 N N . GLU A 1 146 ? -7.631 -2.450 -1.508 1.00 89.62 146 GLU A N 1
ATOM 1074 C CA . GLU A 1 146 ? -8.364 -2.068 -2.726 1.00 89.62 146 GLU A CA 1
ATOM 1075 C C . GLU A 1 146 ? -9.274 -0.855 -2.543 1.00 89.62 146 GLU A C 1
ATOM 1077 O O . GLU A 1 146 ? -9.083 0.170 -3.197 1.00 89.62 146 GLU A O 1
ATOM 1082 N N . ALA A 1 147 ? -10.268 -0.982 -1.669 1.00 91.94 147 ALA A N 1
ATOM 1083 C CA . ALA A 1 147 ? -11.258 0.042 -1.390 1.00 91.94 147 ALA A CA 1
ATOM 1084 C C . ALA A 1 147 ? -11.586 0.037 0.100 1.00 91.94 147 ALA A C 1
ATOM 1086 O O . ALA A 1 147 ? -11.620 -1.016 0.740 1.00 91.94 147 ALA A O 1
ATOM 1087 N N . CYS A 1 148 ? -11.851 1.221 0.641 1.00 94.75 148 CYS A N 1
ATOM 1088 C CA . CYS A 1 148 ? -12.384 1.345 1.986 1.00 94.75 148 CYS A CA 1
ATOM 1089 C C . CYS A 1 148 ? -13.868 0.974 1.964 1.00 94.75 148 CYS A C 1
ATOM 1091 O O . CYS A 1 148 ? -14.680 1.662 1.347 1.00 94.75 148 CYS A O 1
ATOM 1093 N N . LEU A 1 149 ? -14.195 -0.137 2.612 1.00 93.62 149 LEU A N 1
ATOM 1094 C CA . LEU A 1 149 ? -15.550 -0.635 2.780 1.00 93.62 149 LEU A CA 1
ATOM 1095 C C . LEU A 1 149 ? -16.121 -0.107 4.090 1.00 93.62 149 LEU A C 1
ATOM 1097 O O . LEU A 1 149 ? -15.409 -0.022 5.092 1.00 93.62 149 LEU A O 1
ATOM 1101 N N . GLU A 1 150 ? -17.406 0.227 4.097 1.00 91.50 150 GLU A N 1
ATOM 1102 C CA . GLU A 1 150 ? -18.110 0.550 5.336 1.00 91.50 150 GLU A CA 1
ATOM 1103 C C . GLU A 1 150 ? -18.142 -0.665 6.262 1.00 91.50 150 GLU A C 1
ATOM 1105 O O . GLU A 1 150 ? -18.225 -1.817 5.816 1.00 91.50 150 GLU A O 1
ATOM 1110 N N . CYS A 1 151 ? -18.053 -0.410 7.565 1.00 88.12 151 CYS A N 1
ATOM 1111 C CA . CYS A 1 151 ? -18.212 -1.478 8.532 1.00 88.12 151 CYS A CA 1
ATOM 1112 C C . CYS A 1 151 ? -19.624 -2.071 8.455 1.00 88.12 151 CYS A C 1
ATOM 1114 O O . CYS A 1 151 ? -20.601 -1.321 8.394 1.00 88.12 151 CYS A O 1
ATOM 1116 N N . PRO A 1 152 ? -19.753 -3.412 8.461 1.00 84.06 152 PRO A N 1
ATOM 1117 C CA . PRO A 1 152 ? -21.060 -4.042 8.496 1.00 84.06 152 PRO A CA 1
ATOM 1118 C C . PRO A 1 152 ? -21.779 -3.682 9.797 1.00 84.06 152 PRO A C 1
ATOM 1120 O O . PRO A 1 152 ? -21.146 -3.406 10.821 1.00 84.06 152 PRO A O 1
ATOM 1123 N N . ILE A 1 153 ? -23.109 -3.756 9.757 1.00 72.69 153 ILE A N 1
ATOM 1124 C CA . ILE A 1 153 ? -23.960 -3.612 10.940 1.00 72.69 153 ILE A CA 1
ATOM 1125 C C . ILE A 1 153 ? -23.458 -4.577 12.030 1.00 72.69 153 ILE A C 1
ATOM 1127 O O . ILE A 1 153 ? -23.134 -5.732 11.764 1.00 72.69 153 ILE A O 1
ATOM 1131 N N . GLY A 1 154 ? -23.334 -4.068 13.249 1.00 70.44 154 GLY A N 1
ATOM 1132 C CA . GLY A 1 154 ? -22.804 -4.740 14.433 1.00 70.44 154 GLY A CA 1
ATOM 1133 C C . GLY A 1 154 ? -21.313 -4.482 14.675 1.00 70.44 154 GLY A C 1
ATOM 1134 O O . GLY A 1 154 ? -20.786 -4.884 15.713 1.00 70.44 154 GLY A O 1
ATOM 1135 N N . SER A 1 155 ? -20.615 -3.808 13.754 1.00 78.19 155 SER A N 1
ATOM 1136 C CA . SER A 1 155 ? -19.181 -3.515 13.843 1.00 78.19 155 SER A CA 1
ATOM 1137 C C . SER A 1 155 ? -18.858 -2.051 13.536 1.00 78.19 155 SER A C 1
ATOM 1139 O O . SER A 1 155 ? -19.662 -1.326 12.959 1.00 78.19 155 SER A O 1
ATOM 1141 N N . PHE A 1 156 ? -17.667 -1.603 13.931 1.00 81.69 156 PHE A N 1
ATOM 1142 C CA . PHE A 1 156 ? -17.210 -0.232 13.705 1.00 81.69 156 PHE A CA 1
ATOM 1143 C C . PHE A 1 156 ? -15.680 -0.155 13.596 1.00 81.69 156 PHE A C 1
ATOM 1145 O O . PHE A 1 156 ? -14.951 -1.035 14.059 1.00 81.69 156 PHE A O 1
ATOM 1152 N N . ALA A 1 157 ? -15.180 0.929 13.011 1.00 87.44 157 ALA A N 1
ATOM 1153 C CA . ALA A 1 157 ? -13.759 1.263 12.950 1.00 87.44 157 ALA A CA 1
ATOM 1154 C C . ALA A 1 157 ? -13.526 2.618 13.632 1.00 87.44 157 ALA A C 1
ATOM 1156 O O . ALA A 1 157 ? -13.762 3.668 13.035 1.00 87.44 157 ALA A O 1
ATOM 1157 N N . ALA A 1 158 ? -13.094 2.595 14.900 1.00 77.75 158 ALA A N 1
ATOM 1158 C CA . ALA A 1 158 ? -12.961 3.802 15.732 1.00 77.75 158 ALA A CA 1
ATOM 1159 C C . ALA A 1 158 ? -11.908 4.788 15.225 1.00 77.75 158 ALA A C 1
ATOM 1161 O O . ALA A 1 158 ? -12.015 5.992 15.444 1.00 77.75 158 ALA A O 1
ATOM 1162 N N . LEU A 1 159 ? -10.851 4.256 14.616 1.00 82.62 159 LEU A N 1
ATOM 1163 C CA . LEU A 1 159 ? -9.709 5.031 14.171 1.00 82.62 159 LEU A CA 1
ATOM 1164 C C . LEU A 1 159 ? -9.647 5.022 12.645 1.00 82.62 159 LEU A C 1
ATOM 1166 O O . LEU A 1 159 ? -9.977 4.003 12.024 1.00 82.62 159 LEU A O 1
ATOM 1170 N N . PRO A 1 160 ? -9.179 6.123 12.031 1.00 86.12 160 PRO A N 1
ATOM 1171 C CA . PRO A 1 160 ? -8.781 6.072 10.638 1.00 86.12 160 PRO A CA 1
ATOM 1172 C C . PRO A 1 160 ? -7.687 5.014 10.473 1.00 86.12 160 PRO A C 1
ATOM 1174 O O . PRO A 1 160 ? -6.928 4.723 11.398 1.00 86.12 160 PRO A O 1
ATOM 1177 N N . SER A 1 161 ? -7.581 4.458 9.274 1.00 91.19 161 SER A N 1
ATOM 1178 C CA . SER A 1 161 ? -6.620 3.400 8.968 1.00 91.19 161 SER A CA 1
ATOM 1179 C C . SER A 1 161 ? -6.881 2.044 9.635 1.00 91.19 161 SER A C 1
ATOM 1181 O O . SER A 1 161 ? -5.941 1.276 9.849 1.00 91.19 161 SER A O 1
ATOM 1183 N N . SER A 1 162 ? -8.135 1.718 9.951 1.00 89.44 162 SER A N 1
ATOM 1184 C CA . SER A 1 162 ? -8.487 0.413 10.522 1.00 89.44 162 SER A CA 1
ATOM 1185 C C . SER A 1 162 ? -8.453 -0.693 9.459 1.00 89.44 162 SER A C 1
ATOM 1187 O O . SER A 1 162 ? -9.155 -0.625 8.455 1.00 89.44 162 SER A O 1
ATOM 1189 N N . GLY A 1 163 ? -7.649 -1.739 9.675 1.00 90.94 163 GLY A N 1
ATOM 1190 C CA . GLY A 1 163 ? -7.568 -2.894 8.764 1.00 90.94 163 GLY A CA 1
ATOM 1191 C C . GLY A 1 163 ? -8.751 -3.859 8.846 1.00 90.94 163 GLY A C 1
ATOM 1192 O O . GLY A 1 163 ? -8.958 -4.664 7.944 1.00 90.94 163 GLY A O 1
ATOM 1193 N N . ALA A 1 164 ? -9.535 -3.764 9.915 1.00 90.75 164 ALA A N 1
ATOM 1194 C CA . ALA A 1 164 ? -10.739 -4.546 10.137 1.00 90.75 164 ALA A CA 1
ATOM 1195 C C . ALA A 1 164 ? -11.699 -3.759 11.031 1.00 90.75 164 ALA A C 1
ATOM 1197 O O . ALA A 1 164 ? -11.274 -2.887 11.796 1.00 90.75 164 ALA A O 1
ATOM 1198 N N . CYS A 1 165 ? -12.981 -4.097 10.964 1.00 89.06 165 CYS A N 1
ATOM 1199 C CA . CYS A 1 165 ? -13.960 -3.580 11.906 1.00 89.06 165 CYS A CA 1
ATOM 1200 C C . CYS A 1 165 ? -13.903 -4.366 13.216 1.00 89.06 165 CYS A C 1
ATOM 1202 O O . CYS A 1 165 ? -13.761 -5.589 13.231 1.00 89.06 165 CYS A O 1
ATOM 1204 N N . THR A 1 166 ? -14.042 -3.649 14.322 1.00 83.75 166 THR A N 1
ATOM 1205 C CA . THR A 1 166 ? -14.230 -4.235 15.644 1.00 83.75 166 THR A CA 1
ATOM 1206 C C . THR A 1 166 ? -15.715 -4.488 15.839 1.00 83.75 166 THR A C 1
ATOM 1208 O O . THR A 1 166 ? -16.516 -3.566 15.699 1.00 83.75 166 THR A O 1
ATOM 1211 N N . SER A 1 167 ? -16.094 -5.719 16.180 1.00 77.12 167 SER A N 1
ATOM 1212 C CA . SER A 1 167 ? -17.482 -5.999 16.546 1.00 77.12 167 SER A CA 1
ATOM 1213 C C . SER A 1 167 ? -17.829 -5.276 17.845 1.00 77.12 167 SER A C 1
ATOM 1215 O O . SER A 1 167 ? -17.104 -5.432 18.836 1.00 77.12 167 SER A O 1
ATOM 1217 N N . CYS A 1 168 ? -18.950 -4.552 17.889 1.00 71.06 168 CYS A N 1
ATOM 1218 C CA . CYS A 1 168 ? -19.444 -3.960 19.133 1.00 71.06 168 CYS A CA 1
ATOM 1219 C C . CYS A 1 168 ? -19.631 -5.054 20.199 1.00 71.06 168 CYS A C 1
ATOM 1221 O O . CYS A 1 168 ? -19.286 -4.839 21.356 1.00 71.06 168 CYS A O 1
ATOM 1223 N N . THR A 1 169 ? -20.016 -6.272 19.791 1.00 63.50 169 THR A N 1
ATOM 1224 C CA . THR A 1 169 ? -20.159 -7.462 20.654 1.00 63.50 169 THR A CA 1
ATOM 1225 C C . THR A 1 169 ? -18.875 -7.816 21.417 1.00 63.50 169 THR A C 1
ATOM 1227 O O . THR A 1 169 ? -18.906 -8.157 22.599 1.00 63.50 169 THR A O 1
ATOM 1230 N N . SER A 1 170 ? -17.719 -7.665 20.763 1.00 60.31 170 SER A N 1
ATOM 1231 C CA . SER A 1 170 ? -16.408 -7.966 21.351 1.00 60.31 170 SER A CA 1
ATOM 1232 C C . SER A 1 170 ? -15.987 -6.959 22.424 1.00 60.31 170 SER A C 1
ATOM 1234 O O . SER A 1 170 ? -15.268 -7.327 23.353 1.00 60.31 170 SER A O 1
ATOM 1236 N N . LEU A 1 171 ? -16.475 -5.715 22.348 1.00 59.75 171 LEU A N 1
ATOM 1237 C CA . LEU A 1 171 ? -16.228 -4.702 23.374 1.00 59.75 171 LEU A CA 1
ATOM 1238 C C . LEU A 1 171 ? -17.052 -4.924 24.633 1.00 59.75 171 LEU A C 1
ATOM 1240 O O . LEU A 1 171 ? -16.602 -4.549 25.713 1.00 59.75 171 LEU A O 1
ATOM 1244 N N . PHE A 1 172 ? -18.219 -5.562 24.526 1.00 54.88 172 PHE A N 1
ATOM 1245 C CA . PHE A 1 172 ? -18.940 -5.969 25.723 1.00 54.88 172 PHE A CA 1
ATOM 1246 C C . PHE A 1 172 ? -18.138 -7.027 26.490 1.00 54.88 172 PHE A C 1
ATOM 1248 O O . PHE A 1 172 ? -18.088 -6.962 27.710 1.00 54.88 172 PHE A O 1
ATOM 1255 N N . LEU A 1 173 ? -17.475 -7.961 25.799 1.00 49.16 173 LEU A N 1
ATOM 1256 C CA . LEU A 1 173 ? -16.686 -9.041 26.413 1.00 49.16 173 LEU A CA 1
ATOM 1257 C C . LEU A 1 173 ? -15.321 -8.592 26.970 1.00 49.16 173 LEU A C 1
ATOM 1259 O O . LEU A 1 173 ? -14.660 -9.362 27.675 1.00 49.16 173 LEU A O 1
ATOM 1263 N N . GLN A 1 174 ? -14.885 -7.360 26.694 1.00 52.19 174 GLN A N 1
ATOM 1264 C CA . GLN A 1 174 ? -13.742 -6.767 27.383 1.00 52.19 174 GLN A CA 1
ATOM 1265 C C . GLN A 1 174 ? -14.203 -6.309 28.767 1.00 52.19 174 GLN A C 1
ATOM 1267 O O . GLN A 1 174 ? -14.841 -5.272 28.905 1.00 52.19 174 GLN A O 1
ATOM 1272 N N . LYS A 1 175 ? -13.903 -7.111 29.796 1.00 51.06 175 LYS A N 1
ATOM 1273 C CA . LYS A 1 175 ? -14.182 -6.803 31.207 1.00 51.06 175 LYS A CA 1
ATOM 1274 C C . LYS A 1 175 ? -13.827 -5.350 31.527 1.00 51.06 175 LYS A C 1
ATOM 1276 O O . LYS A 1 175 ? -12.654 -4.995 31.624 1.00 51.06 175 LYS A O 1
ATOM 1281 N N . TRP A 1 176 ? -14.845 -4.532 31.742 1.00 55.19 176 TRP A N 1
ATOM 1282 C CA . TRP A 1 176 ? -14.664 -3.212 32.317 1.00 55.19 176 TRP A CA 1
ATOM 1283 C C . TRP A 1 176 ? -14.470 -3.373 33.821 1.00 55.19 176 TRP A C 1
ATOM 1285 O O . TRP A 1 176 ? -15.337 -3.932 34.487 1.00 55.19 176 TRP A O 1
ATOM 1295 N N . ASN A 1 177 ? -13.337 -2.906 34.348 1.00 59.44 177 ASN A N 1
ATOM 1296 C CA . ASN A 1 177 ? -13.076 -2.869 35.785 1.00 59.44 177 ASN A CA 1
ATOM 1297 C C . ASN A 1 177 ? -13.544 -1.516 36.327 1.00 59.44 177 ASN A C 1
ATOM 1299 O O . ASN A 1 177 ? -12.803 -0.534 36.284 1.00 59.44 177 ASN A O 1
ATOM 1303 N N . TYR A 1 178 ? -14.781 -1.457 36.814 1.00 67.19 178 TYR A N 1
ATOM 1304 C CA . TYR A 1 178 ? -15.283 -0.271 37.507 1.00 67.19 178 TYR A CA 1
ATOM 1305 C C . TYR A 1 178 ? -14.978 -0.366 38.995 1.00 67.19 178 TYR A C 1
ATOM 1307 O O . TYR A 1 178 ? -15.197 -1.414 39.599 1.00 67.19 178 TYR A O 1
ATOM 1315 N N . THR A 1 179 ? -14.549 0.740 39.595 1.00 69.00 179 THR A N 1
ATOM 1316 C CA . THR A 1 179 ? -14.458 0.863 41.052 1.00 69.00 179 THR A CA 1
ATOM 1317 C C . THR A 1 179 ? -15.634 1.688 41.551 1.00 69.00 179 THR A C 1
ATOM 1319 O O . THR A 1 179 ? -15.821 2.825 41.117 1.00 69.00 179 THR A O 1
ATOM 1322 N N . VAL A 1 180 ? -16.425 1.128 42.463 1.00 73.12 180 VAL A N 1
ATOM 1323 C CA . VAL A 1 180 ? -17.542 1.821 43.123 1.00 73.12 180 VAL A CA 1
ATOM 1324 C C . VAL A 1 180 ? -17.385 1.739 44.634 1.00 73.12 180 VAL A C 1
ATOM 1326 O O . VAL A 1 180 ? -16.658 0.894 45.155 1.00 73.12 180 VAL A O 1
ATOM 1329 N N . TYR A 1 181 ? -18.081 2.615 45.350 1.00 75.56 181 TYR A N 1
ATOM 1330 C CA . TYR A 1 181 ? -17.998 2.656 46.803 1.00 75.56 181 TYR A CA 1
ATOM 1331 C C . TYR A 1 181 ? -19.172 1.945 47.470 1.00 75.56 181 TYR A C 1
ATOM 1333 O O . TYR A 1 181 ? -20.312 2.086 47.023 1.00 75.56 181 TYR A O 1
ATOM 1341 N N . ARG A 1 182 ? -18.896 1.246 48.573 1.00 72.44 182 ARG A N 1
ATOM 1342 C CA . ARG A 1 182 ? -19.892 0.612 49.451 1.00 72.44 182 ARG A CA 1
ATOM 1343 C C . ARG A 1 182 ? -21.050 1.568 49.775 1.00 72.44 182 ARG A C 1
ATOM 1345 O O . ARG A 1 182 ? -20.816 2.749 50.038 1.00 72.44 182 ARG A O 1
ATOM 1352 N N . ASN A 1 183 ? -22.284 1.059 49.765 1.00 71.00 183 ASN A N 1
ATOM 1353 C CA . ASN A 1 183 ? -23.513 1.793 50.111 1.00 71.00 183 ASN A CA 1
ATOM 1354 C C . ASN A 1 183 ? -23.735 3.094 49.311 1.00 71.00 183 ASN A C 1
ATOM 1356 O O . ASN A 1 183 ? -24.413 4.008 49.781 1.00 71.00 183 ASN A O 1
ATOM 1360 N N . SER A 1 184 ? -23.163 3.199 48.107 1.00 69.81 184 SER A N 1
ATOM 1361 C CA . SER A 1 184 ? -23.326 4.363 47.233 1.00 69.81 184 SER A CA 1
ATOM 1362 C C . SER A 1 184 ? -24.097 4.022 45.961 1.00 69.81 184 SER A C 1
ATOM 1364 O O . SER A 1 184 ? -24.041 2.899 45.455 1.00 69.81 184 SER A O 1
ATOM 1366 N N . GLU A 1 185 ? -24.814 5.012 45.429 1.00 69.94 185 GLU A N 1
ATOM 1367 C CA . GLU A 1 185 ? -25.383 4.933 44.086 1.00 69.94 185 GLU A CA 1
ATOM 1368 C C . GLU A 1 185 ? -24.315 5.322 43.065 1.00 69.94 185 GLU A C 1
ATOM 1370 O O . GLU A 1 185 ? -23.743 6.412 43.123 1.00 69.94 185 GLU A O 1
ATOM 1375 N N . SER A 1 186 ? -24.036 4.416 42.132 1.00 67.06 186 SER A N 1
ATOM 1376 C CA . SER A 1 186 ? -23.106 4.628 41.026 1.00 67.06 186 SER A CA 1
ATOM 1377 C C . SER A 1 186 ? -23.822 4.411 39.697 1.00 67.06 186 SER A C 1
ATOM 1379 O O . SER A 1 186 ? -24.712 3.568 39.577 1.00 67.06 186 SER A O 1
ATOM 1381 N N . ARG A 1 187 ? -23.436 5.184 38.679 1.00 64.69 187 ARG A N 1
ATOM 1382 C CA . ARG A 1 187 ? -23.861 4.956 37.296 1.00 64.69 187 ARG A CA 1
ATOM 1383 C C . ARG A 1 187 ? -22.776 4.180 36.578 1.00 64.69 187 ARG A C 1
ATOM 1385 O O . ARG A 1 187 ? -21.665 4.680 36.425 1.00 64.69 187 ARG A O 1
ATOM 1392 N N . LEU A 1 188 ? -23.109 2.974 36.145 1.00 62.41 188 LEU A N 1
ATOM 1393 C CA . LEU A 1 188 ? -22.237 2.171 35.304 1.00 62.41 188 LEU A CA 1
ATOM 1394 C C . LEU A 1 188 ? -22.657 2.419 33.856 1.00 62.41 188 LEU A C 1
ATOM 1396 O O . LEU A 1 188 ? -23.769 2.065 33.458 1.00 62.41 188 LEU A O 1
ATOM 1400 N N . ALA A 1 189 ? -21.790 3.081 33.091 1.00 59.19 189 ALA A N 1
ATOM 1401 C CA . ALA A 1 189 ? -21.927 3.135 31.641 1.00 59.19 189 ALA A CA 1
ATOM 1402 C C . ALA A 1 189 ? -21.533 1.759 31.113 1.00 59.19 189 ALA A C 1
ATOM 1404 O O . ALA A 1 189 ? -20.405 1.338 31.322 1.00 59.19 189 ALA A O 1
ATOM 1405 N N . VAL A 1 190 ? -22.455 1.038 30.486 1.00 57.03 190 VAL A N 1
ATOM 1406 C CA . VAL A 1 190 ? -22.207 -0.357 30.071 1.00 57.03 190 VAL A CA 1
ATOM 1407 C C . VAL A 1 190 ? -21.685 -0.430 28.628 1.00 57.03 190 VAL A C 1
ATOM 1409 O O . VAL A 1 190 ? -21.457 -1.507 28.088 1.00 57.03 190 VAL A O 1
ATOM 1412 N N . ILE A 1 191 ? -21.458 0.726 28.000 1.00 59.16 191 ILE A N 1
ATOM 1413 C CA . ILE A 1 191 ? -21.228 0.837 26.562 1.00 59.16 191 ILE A CA 1
ATOM 1414 C C . ILE A 1 191 ? -20.008 1.703 26.279 1.00 59.16 191 ILE A C 1
ATOM 1416 O O . ILE A 1 191 ? -19.863 2.788 26.855 1.00 59.16 191 ILE A O 1
ATOM 1420 N N . PRO A 1 192 ? -19.207 1.323 25.281 1.00 56.62 192 PRO A N 1
ATOM 1421 C CA . PRO A 1 192 ? -18.369 2.269 24.571 1.00 56.62 192 PRO A CA 1
ATOM 1422 C C . PRO A 1 192 ? -19.259 3.290 23.845 1.00 56.62 192 PRO A C 1
ATOM 1424 O O . PRO A 1 192 ? -20.028 2.918 22.961 1.00 56.62 192 PRO A O 1
ATOM 1427 N N . ALA A 1 193 ? -19.112 4.581 24.161 1.00 55.62 193 ALA A N 1
ATOM 1428 C CA . ALA A 1 193 ? -19.844 5.689 23.522 1.00 55.62 193 ALA A CA 1
ATOM 1429 C C . ALA A 1 193 ? -19.815 5.650 21.975 1.00 55.62 193 ALA A C 1
ATOM 1431 O O . ALA A 1 193 ? -20.733 6.118 21.313 1.00 55.62 193 ALA A O 1
ATOM 1432 N N . LEU A 1 194 ? -18.780 5.026 21.404 1.00 57.94 194 LEU A N 1
ATOM 1433 C CA . LEU A 1 194 ? -18.571 4.836 19.967 1.00 57.94 194 LEU A CA 1
ATOM 1434 C C . LEU A 1 194 ? -19.601 3.905 19.292 1.00 57.94 194 LEU A C 1
ATOM 1436 O O . LEU A 1 194 ? -19.795 4.014 18.087 1.00 57.94 194 LEU A O 1
ATOM 1440 N N . CYS A 1 195 ? -20.268 3.014 20.036 1.00 64.50 195 CYS A N 1
ATOM 1441 C CA . CYS A 1 195 ? -21.315 2.130 19.500 1.00 64.50 195 CYS A CA 1
ATOM 1442 C C . CYS A 1 195 ? -22.732 2.722 19.649 1.00 64.50 195 CYS A C 1
ATOM 1444 O O . CYS A 1 195 ? -23.691 2.079 19.250 1.00 64.50 195 CYS A O 1
ATOM 1446 N N . VAL A 1 196 ? -22.907 3.922 20.214 1.00 57.66 196 VAL A N 1
ATOM 1447 C CA . VAL A 1 196 ? -24.250 4.491 20.462 1.00 57.66 196 VAL A CA 1
ATOM 1448 C C . VAL A 1 196 ? -24.787 5.247 19.247 1.00 57.66 196 VAL A C 1
ATOM 1450 O O . VAL A 1 196 ? -25.978 5.210 18.967 1.00 57.66 196 VAL A O 1
ATOM 1453 N N . GLU A 1 197 ? -23.915 5.883 18.463 1.00 55.31 197 GLU A N 1
ATOM 1454 C CA . GLU A 1 197 ? -24.343 6.722 17.332 1.00 55.31 197 GLU A CA 1
ATOM 1455 C C . GLU A 1 197 ? -24.886 5.932 16.124 1.00 55.31 197 GLU A C 1
ATOM 1457 O O . GLU A 1 197 ? -25.468 6.530 15.224 1.00 55.31 197 GLU A O 1
ATOM 1462 N N . HIS A 1 198 ? -24.703 4.605 16.086 1.00 52.81 198 HIS A N 1
ATOM 1463 C CA . HIS A 1 198 ? -25.040 3.763 14.926 1.00 52.81 198 HIS A CA 1
ATOM 1464 C C . HIS A 1 198 ? -25.986 2.591 15.253 1.00 52.81 198 HIS A C 1
ATOM 1466 O O . HIS A 1 198 ? -26.279 1.792 14.363 1.00 52.81 198 HIS A O 1
ATOM 1472 N N . TYR A 1 199 ? -26.459 2.461 16.501 1.00 58.78 199 TYR A N 1
ATOM 1473 C CA . TYR A 1 199 ? -27.202 1.280 16.954 1.00 58.78 199 TYR A CA 1
ATOM 1474 C C . TYR A 1 199 ? -28.305 1.623 17.964 1.00 58.78 199 TYR A C 1
ATOM 1476 O O . TYR A 1 199 ? -28.026 2.216 19.002 1.00 58.78 199 TYR A O 1
ATOM 1484 N N . ASP A 1 200 ? -29.528 1.148 17.704 1.00 54.62 200 ASP A N 1
ATOM 1485 C CA . ASP A 1 200 ? -30.588 1.020 18.712 1.00 54.62 200 ASP A CA 1
ATOM 1486 C C . ASP A 1 200 ? -30.403 -0.320 19.435 1.00 54.62 200 ASP A C 1
ATOM 1488 O O . ASP A 1 200 ? -30.688 -1.382 18.882 1.00 54.62 200 ASP A O 1
ATOM 1492 N N . TRP A 1 201 ? -29.899 -0.299 20.661 1.00 58.09 201 TRP A N 1
ATOM 1493 C CA . TRP A 1 201 ? -29.796 -1.484 21.511 1.00 58.09 201 TRP A CA 1
ATOM 1494 C C . TRP A 1 201 ? -30.355 -1.155 22.896 1.00 58.09 201 TRP A C 1
ATOM 1496 O O . TRP A 1 201 ? -30.461 0.008 23.283 1.00 58.09 201 TRP A O 1
ATOM 1506 N N . ALA A 1 202 ? -30.764 -2.182 23.638 1.00 58.25 202 ALA A N 1
ATOM 1507 C CA . ALA A 1 202 ? -31.325 -2.023 24.975 1.00 58.25 202 ALA A CA 1
ATOM 1508 C C . ALA A 1 202 ? -30.725 -3.037 25.950 1.00 58.25 202 ALA A C 1
ATOM 1510 O O . ALA A 1 202 ? -30.404 -4.168 25.579 1.00 58.25 202 ALA A O 1
ATOM 1511 N N . ILE A 1 203 ? -30.598 -2.623 27.210 1.00 59.97 203 ILE A N 1
ATOM 1512 C CA . ILE A 1 203 ? -30.270 -3.515 28.322 1.00 59.97 203 ILE A CA 1
ATOM 1513 C C . ILE A 1 203 ? -31.565 -4.199 28.754 1.00 59.97 203 ILE A C 1
ATOM 1515 O O . ILE A 1 203 ? -32.445 -3.547 29.312 1.00 59.97 203 ILE A O 1
ATOM 1519 N N . GLU A 1 204 ? -31.685 -5.503 28.510 1.00 61.19 204 GLU A N 1
ATOM 1520 C CA . GLU A 1 204 ? -32.887 -6.253 28.897 1.00 61.19 204 GLU A CA 1
ATOM 1521 C C . GLU A 1 204 ? -32.892 -6.602 30.383 1.00 61.19 204 GLU A C 1
ATOM 1523 O O . GLU A 1 204 ? -33.915 -6.492 31.055 1.00 61.19 204 GLU A O 1
ATOM 1528 N N . SER A 1 205 ? -31.754 -7.062 30.907 1.00 60.69 205 SER A N 1
ATOM 1529 C CA . SER A 1 205 ? -31.648 -7.466 32.308 1.00 60.69 205 SER A CA 1
ATOM 1530 C C . SER A 1 205 ? -30.204 -7.529 32.799 1.00 60.69 205 SER A C 1
ATOM 1532 O O . SER A 1 205 ? -29.252 -7.612 32.016 1.00 60.69 205 SER A O 1
ATOM 1534 N N . PHE A 1 206 ? -30.057 -7.506 34.125 1.00 61.88 206 PHE A N 1
ATOM 1535 C CA . PHE A 1 206 ? -28.780 -7.550 34.825 1.00 61.88 206 PHE A CA 1
ATOM 1536 C C . PHE A 1 206 ? -28.845 -8.578 35.958 1.00 61.88 206 PHE A C 1
ATOM 1538 O O . PHE A 1 206 ? -29.691 -8.460 36.842 1.00 61.88 206 PHE A O 1
ATOM 1545 N N . HIS A 1 207 ? -27.976 -9.591 35.937 1.00 65.56 207 HIS A N 1
ATOM 1546 C CA . HIS A 1 207 ? -28.010 -10.684 36.917 1.00 65.56 207 HIS A CA 1
ATOM 1547 C C . HIS A 1 207 ? -26.661 -10.856 37.613 1.00 65.56 207 HIS A C 1
ATOM 1549 O O . HIS A 1 207 ? -25.652 -11.098 36.955 1.00 65.56 207 HIS A O 1
ATOM 1555 N N . HIS A 1 208 ? -26.640 -10.787 38.944 1.00 67.19 208 HIS A N 1
ATOM 1556 C CA . HIS A 1 208 ? -25.451 -11.101 39.744 1.00 67.19 208 HIS A CA 1
ATOM 1557 C C . HIS A 1 208 ? -25.207 -12.615 39.768 1.00 67.19 208 HIS A C 1
ATOM 1559 O O . HIS A 1 208 ? -26.121 -13.389 40.045 1.00 67.19 208 HIS A O 1
ATOM 1565 N N . THR A 1 209 ? -23.983 -13.055 39.472 1.00 64.56 209 THR A N 1
ATOM 1566 C CA . THR A 1 209 ? -23.637 -14.489 39.391 1.00 64.56 209 THR A CA 1
ATOM 1567 C C . THR A 1 209 ? -23.066 -15.065 40.690 1.00 64.56 209 THR A C 1
ATOM 1569 O O . THR A 1 209 ? -22.851 -16.272 40.776 1.00 64.56 209 THR A O 1
ATOM 1572 N N . GLY A 1 210 ? -22.828 -14.228 41.708 1.00 58.00 210 GLY A N 1
ATOM 1573 C CA . GLY A 1 210 ? -22.047 -14.577 42.902 1.00 58.00 210 GLY A CA 1
ATOM 1574 C C . GLY A 1 210 ? -22.835 -14.920 44.171 1.00 58.00 210 GLY A C 1
ATOM 1575 O O . GLY A 1 210 ? -22.206 -15.171 45.189 1.00 58.00 210 GLY A O 1
ATOM 1576 N N . GLY A 1 211 ? -24.172 -14.926 44.135 1.00 54.91 211 GLY A N 1
ATOM 1577 C CA . GLY A 1 211 ? -25.038 -15.543 45.148 1.00 54.91 211 GLY A CA 1
ATOM 1578 C C . GLY A 1 211 ? -24.632 -15.378 46.621 1.00 54.91 211 GLY A C 1
ATOM 1579 O O . GLY A 1 211 ? -24.197 -16.346 47.238 1.00 54.91 211 GLY A O 1
ATOM 1580 N N . LYS A 1 212 ? -24.848 -14.187 47.186 1.00 47.25 212 LYS A N 1
ATOM 1581 C CA . LYS A 1 212 ? -25.442 -13.909 48.513 1.00 47.25 212 LYS A CA 1
ATOM 1582 C C . LYS A 1 212 ? -25.242 -12.430 48.818 1.00 47.25 212 LYS A C 1
ATOM 1584 O O . LYS A 1 212 ? -24.106 -11.981 48.789 1.00 47.25 212 LYS A O 1
ATOM 1589 N N . ASP A 1 213 ? -26.376 -11.768 49.062 1.00 53.19 213 ASP A N 1
ATOM 1590 C CA . ASP A 1 213 ? -26.596 -10.376 49.471 1.00 53.19 213 ASP A CA 1
ATOM 1591 C C . ASP A 1 213 ? -25.692 -9.341 48.829 1.00 53.19 213 ASP A C 1
ATOM 1593 O O . ASP A 1 213 ? -24.518 -9.348 49.139 1.00 53.19 213 ASP A O 1
ATOM 1597 N N . LEU A 1 214 ? -26.258 -8.413 48.041 1.00 50.78 214 LEU A N 1
ATOM 1598 C CA . LEU A 1 214 ? -25.871 -6.994 48.010 1.00 50.78 214 LEU A CA 1
ATOM 1599 C C . LEU A 1 214 ? -26.829 -6.150 47.169 1.00 50.78 214 LEU A C 1
ATOM 1601 O O . LEU A 1 214 ? -26.605 -5.975 45.975 1.00 50.78 214 LEU A O 1
ATOM 1605 N N . ALA A 1 215 ? -27.798 -5.571 47.885 1.00 46.88 215 ALA A N 1
ATOM 1606 C CA . ALA A 1 215 ? -28.741 -4.528 47.487 1.00 46.88 215 ALA A CA 1
ATOM 1607 C C . ALA A 1 215 ? -29.647 -4.893 46.306 1.00 46.88 215 ALA A C 1
ATOM 1609 O O . ALA A 1 215 ? -29.183 -5.303 45.247 1.00 46.88 215 ALA A O 1
ATOM 1610 N N . ASP A 1 216 ? -30.954 -4.698 46.496 1.00 50.94 216 ASP A N 1
ATOM 1611 C CA . ASP A 1 216 ? -31.928 -4.673 45.410 1.00 50.94 216 ASP A CA 1
ATOM 1612 C C . ASP A 1 216 ? -31.338 -3.877 44.251 1.00 50.94 216 ASP A C 1
ATOM 1614 O O . ASP A 1 216 ? -31.131 -2.661 44.346 1.00 50.94 216 ASP A O 1
ATOM 1618 N N . VAL A 1 217 ? -30.985 -4.584 43.177 1.00 50.91 217 VAL A N 1
ATOM 1619 C CA . VAL A 1 217 ? -30.585 -3.928 41.949 1.00 50.91 217 VAL A CA 1
ATOM 1620 C C . VAL A 1 217 ? -31.877 -3.340 41.409 1.00 50.91 217 VAL A C 1
ATOM 1622 O O . VAL A 1 217 ? -32.619 -4.001 40.688 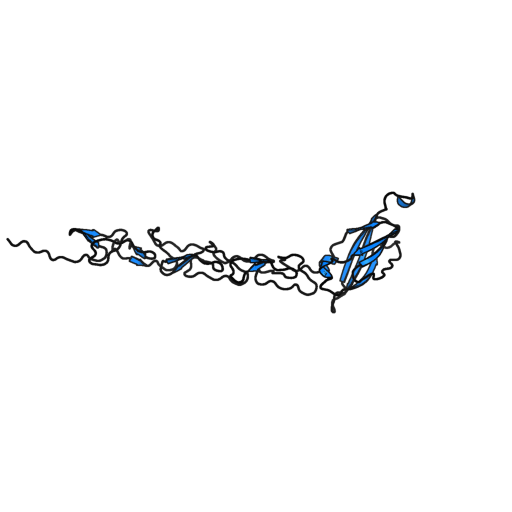1.00 50.91 217 VAL A O 1
ATOM 1625 N N . ASP A 1 218 ? -32.183 -2.110 41.810 1.00 52.09 218 ASP A N 1
ATOM 1626 C CA . ASP A 1 218 ? -33.203 -1.317 41.146 1.00 52.09 218 ASP A CA 1
ATOM 1627 C C . ASP A 1 218 ? -32.627 -0.921 39.783 1.00 52.09 218 ASP A C 1
ATOM 1629 O O . ASP A 1 218 ? -32.095 0.176 39.585 1.00 52.09 218 ASP A O 1
ATOM 1633 N N . VAL A 1 219 ? -32.649 -1.889 38.858 1.00 52.00 219 VAL A N 1
ATOM 1634 C CA . VAL A 1 219 ? -32.356 -1.707 37.436 1.00 52.00 219 VAL A CA 1
ATOM 1635 C C . VAL A 1 219 ? -33.513 -0.897 36.859 1.00 52.00 219 VAL A C 1
ATOM 1637 O O . VAL A 1 219 ? -34.331 -1.385 36.086 1.00 52.00 219 VAL A O 1
ATOM 1640 N N . SER A 1 220 ? -33.618 0.363 37.262 1.00 50.59 220 SER A N 1
ATOM 1641 C CA . SER A 1 220 ? -34.441 1.314 36.543 1.00 50.59 220 SER A CA 1
ATOM 1642 C C . SER A 1 220 ? -33.638 1.726 35.307 1.00 50.59 220 SER A C 1
ATOM 1644 O O . SER A 1 220 ? -32.519 2.234 35.460 1.00 50.59 220 SER A O 1
ATOM 1646 N N . PRO A 1 221 ? -34.143 1.494 34.080 1.00 53.69 221 PRO A N 1
ATOM 1647 C CA . PRO A 1 221 ? -33.466 1.935 32.868 1.00 53.69 221 PRO A CA 1
ATOM 1648 C C . PRO A 1 221 ? -33.369 3.461 32.914 1.00 53.69 221 PRO A C 1
ATOM 1650 O O . PRO A 1 221 ? -34.333 4.185 32.668 1.00 53.69 221 PRO A O 1
ATOM 1653 N N . SER A 1 222 ? -32.213 3.975 33.332 1.00 50.12 222 SER A N 1
ATOM 1654 C CA . SER A 1 222 ? -31.968 5.406 33.396 1.00 50.12 222 SER A CA 1
ATOM 1655 C C . SER A 1 222 ? -31.199 5.778 32.145 1.00 50.12 222 SER A C 1
ATOM 1657 O O . SER A 1 222 ? -29.975 5.665 32.117 1.00 50.12 222 SER A O 1
ATOM 1659 N N . SER A 1 223 ? -31.948 6.198 31.120 1.00 53.97 223 SER A N 1
ATOM 1660 C CA . SER A 1 223 ? -31.518 6.350 29.718 1.00 53.97 223 SER A CA 1
ATOM 1661 C C . SER A 1 223 ? -31.021 5.051 29.073 1.00 53.97 223 SER A C 1
ATOM 1663 O O . SER A 1 223 ? -30.692 4.094 29.766 1.00 53.97 223 SER A O 1
ATOM 1665 N N . VAL A 1 224 ? -30.997 5.033 27.737 1.00 56.44 224 VAL A N 1
ATOM 1666 C CA . VAL A 1 224 ? -30.587 3.887 26.905 1.00 56.44 224 VAL A CA 1
ATOM 1667 C C . VAL A 1 224 ? -29.195 3.367 27.307 1.00 56.44 224 VAL A C 1
ATOM 1669 O O . VAL A 1 224 ? -28.931 2.178 27.168 1.00 56.44 224 VAL A O 1
ATOM 1672 N N . ASP A 1 225 ? -28.373 4.215 27.955 1.00 56.78 225 ASP A N 1
ATOM 1673 C CA . ASP A 1 225 ? -26.932 4.007 28.014 1.00 56.78 225 ASP A CA 1
ATOM 1674 C C . ASP A 1 225 ? -26.276 3.673 29.362 1.00 56.78 225 ASP A C 1
ATOM 1676 O O . ASP A 1 225 ? -25.062 3.446 29.438 1.00 56.78 225 ASP A O 1
ATOM 1680 N N . SER A 1 226 ? -27.038 3.654 30.457 1.00 61.62 226 SER A N 1
ATOM 1681 C CA . SER A 1 226 ? -26.453 3.438 31.785 1.00 61.62 226 SER A CA 1
ATOM 1682 C C . SER A 1 226 ? -27.381 2.705 32.738 1.00 61.62 226 SER A C 1
ATOM 1684 O O . SER A 1 226 ? -28.585 2.961 32.785 1.00 61.62 226 SER A O 1
ATOM 1686 N N . ILE A 1 227 ? -26.793 1.852 33.573 1.00 64.31 227 ILE A N 1
ATOM 1687 C CA . ILE A 1 227 ? -27.498 1.210 34.681 1.00 64.31 227 ILE A CA 1
ATOM 1688 C C . ILE A 1 227 ? -27.179 1.982 35.958 1.00 64.31 227 ILE A C 1
ATOM 1690 O O . ILE A 1 227 ? -26.013 2.261 36.265 1.00 64.31 227 ILE A O 1
ATOM 1694 N N . ARG A 1 228 ? -28.217 2.316 36.730 1.00 66.75 228 ARG A N 1
ATOM 1695 C CA . ARG A 1 228 ? -28.031 2.726 38.121 1.00 66.75 228 ARG A CA 1
ATOM 1696 C C . ARG A 1 228 ? -27.808 1.485 38.972 1.00 66.75 228 ARG A C 1
ATOM 1698 O O . ARG A 1 228 ? -28.629 0.578 38.995 1.00 66.75 228 ARG A O 1
ATOM 1705 N N . TYR A 1 229 ? -26.674 1.462 39.656 1.00 68.25 229 TYR A N 1
ATOM 1706 C CA . TYR A 1 229 ? -26.267 0.377 40.529 1.00 68.25 229 TYR A CA 1
ATOM 1707 C C . TYR A 1 229 ? -26.129 0.903 41.956 1.00 68.25 229 TYR A C 1
ATOM 1709 O O . TYR A 1 229 ? -25.391 1.861 42.206 1.00 68.25 229 TYR A O 1
ATOM 1717 N N . ARG A 1 230 ? -26.834 0.270 42.896 1.00 69.88 230 ARG A N 1
ATOM 1718 C CA . ARG A 1 230 ? -26.648 0.505 44.327 1.00 69.88 230 ARG A CA 1
ATOM 1719 C C . ARG A 1 230 ? -25.664 -0.533 44.850 1.00 69.88 230 ARG A C 1
ATOM 1721 O O . ARG A 1 230 ? -25.992 -1.712 44.936 1.00 69.88 230 ARG A O 1
ATOM 1728 N N . ALA A 1 231 ? -24.454 -0.094 45.181 1.00 68.62 231 ALA A N 1
ATOM 1729 C CA . ALA A 1 231 ? -23.455 -0.970 45.774 1.00 68.62 231 ALA A CA 1
ATOM 1730 C C . ALA A 1 231 ? -23.912 -1.389 47.172 1.00 68.62 231 ALA A C 1
ATOM 1732 O O . ALA A 1 231 ? -24.177 -0.531 48.016 1.00 68.62 231 ALA A O 1
ATOM 1733 N N . GLY A 1 232 ? -24.024 -2.692 47.419 1.00 68.19 232 GLY A N 1
ATOM 1734 C CA . GLY A 1 232 ? -24.387 -3.188 48.743 1.00 68.19 232 GLY A CA 1
ATOM 1735 C C . GLY A 1 232 ? -23.240 -3.099 49.768 1.00 68.19 232 GLY A C 1
ATOM 1736 O O . GLY A 1 232 ? -22.149 -2.615 49.458 1.00 68.19 232 GLY A O 1
ATOM 1737 N N . PRO A 1 233 ? -23.469 -3.611 50.990 1.00 69.19 233 PRO A N 1
ATOM 1738 C CA . PRO A 1 233 ? -22.473 -3.712 52.056 1.00 69.19 233 PRO A CA 1
ATOM 1739 C C . PRO A 1 233 ? -21.264 -4.666 51.877 1.00 69.19 233 PRO A C 1
ATOM 1741 O O . PRO A 1 233 ? -20.412 -4.650 52.750 1.00 69.19 233 PRO A O 1
ATOM 1744 N N . VAL A 1 234 ? -21.094 -5.499 50.853 1.00 72.06 234 VAL A N 1
ATOM 1745 C CA . VAL A 1 234 ? -19.918 -6.403 50.749 1.00 72.06 234 VAL A CA 1
ATOM 1746 C C . VAL A 1 234 ? -18.882 -5.789 49.810 1.00 72.06 234 VAL A C 1
ATOM 1748 O O . VAL A 1 234 ? -19.196 -5.219 48.769 1.00 72.06 234 VAL A O 1
ATOM 1751 N N . VAL A 1 235 ? -17.627 -5.855 50.233 1.00 73.25 235 VAL A N 1
ATOM 1752 C CA . VAL A 1 235 ? -16.469 -5.332 49.508 1.00 73.25 235 VAL A CA 1
ATOM 1753 C C . VAL A 1 235 ? -15.882 -6.464 48.661 1.00 73.25 235 VAL A C 1
ATOM 1755 O O . VAL A 1 235 ? -15.882 -7.618 49.087 1.00 73.25 235 VAL A O 1
ATOM 1758 N N . GLY A 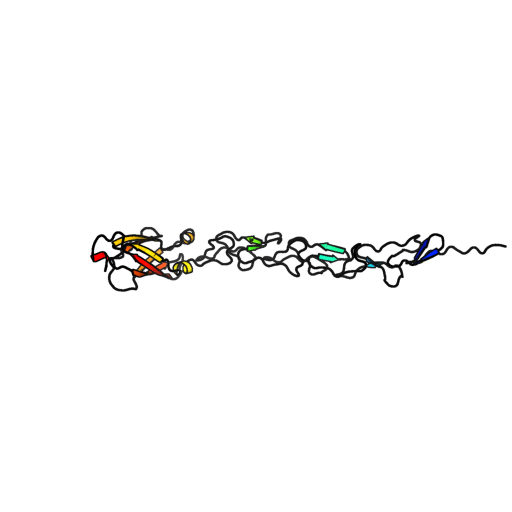1 236 ? -15.357 -6.158 47.474 1.00 74.25 236 GLY A N 1
ATOM 1759 C CA . GLY A 1 236 ? -14.738 -7.159 46.601 1.00 74.25 236 GLY A CA 1
ATOM 1760 C C . GLY A 1 236 ? -15.198 -7.082 45.150 1.00 74.25 236 GLY A C 1
ATOM 1761 O O . GLY A 1 236 ? -15.761 -6.082 44.713 1.00 74.25 236 GLY A O 1
ATOM 1762 N N . ASN A 1 237 ? -14.915 -8.137 44.385 1.00 75.06 237 ASN A N 1
ATOM 1763 C CA . ASN A 1 237 ? -15.287 -8.220 42.974 1.00 75.06 237 ASN A CA 1
ATOM 1764 C C . ASN A 1 237 ? -16.683 -8.830 42.825 1.00 75.06 237 ASN A C 1
ATOM 1766 O O . ASN A 1 237 ? -16.914 -9.973 43.213 1.00 75.06 237 ASN A O 1
ATOM 1770 N N . HIS A 1 238 ? -17.588 -8.085 42.203 1.00 72.50 238 HIS A N 1
ATOM 1771 C CA . HIS A 1 238 ? -18.938 -8.518 41.872 1.00 72.50 238 HIS A CA 1
ATOM 1772 C C . HIS A 1 238 ? -19.060 -8.652 40.359 1.00 72.50 238 HIS A C 1
ATOM 1774 O O . HIS A 1 238 ? -18.790 -7.701 39.629 1.00 72.50 238 HIS A O 1
ATOM 1780 N N . THR A 1 239 ? -19.466 -9.829 39.888 1.00 72.62 239 THR A N 1
ATOM 1781 C CA . THR A 1 239 ? -19.671 -10.091 38.461 1.00 72.62 239 THR A CA 1
ATOM 1782 C C . THR A 1 239 ? -21.155 -10.113 38.134 1.00 72.62 239 THR A C 1
ATOM 1784 O O . THR A 1 239 ? -21.973 -10.661 38.880 1.00 72.62 239 THR A O 1
ATOM 1787 N N . PHE A 1 240 ? -21.493 -9.512 37.001 1.00 70.75 240 PHE A N 1
ATOM 1788 C CA . PHE A 1 240 ? -22.856 -9.364 36.542 1.00 70.75 240 PHE A CA 1
ATOM 1789 C C . PHE A 1 240 ? -22.981 -9.717 35.073 1.00 70.75 240 PHE A C 1
ATOM 1791 O O . PHE A 1 240 ? -22.141 -9.335 34.262 1.00 70.75 240 PHE A O 1
ATOM 1798 N N . ASN A 1 241 ? -24.072 -10.392 34.737 1.00 70.88 241 ASN A N 1
ATOM 1799 C CA . ASN A 1 241 ? -24.464 -10.648 33.365 1.00 70.88 241 ASN A CA 1
ATOM 1800 C C . ASN A 1 241 ? -25.323 -9.503 32.856 1.00 70.88 241 ASN A C 1
ATOM 1802 O O . ASN A 1 241 ? -26.385 -9.256 33.422 1.00 70.88 241 ASN A O 1
ATOM 1806 N N . VAL A 1 242 ? -24.887 -8.863 31.781 1.00 69.50 242 VAL A N 1
ATOM 1807 C CA . VAL A 1 242 ? -25.663 -7.890 31.016 1.00 69.50 242 VAL A CA 1
ATOM 1808 C C . VAL A 1 242 ? -26.210 -8.599 29.785 1.00 69.50 242 VAL A C 1
ATOM 1810 O O . VAL A 1 242 ? -25.443 -9.218 29.044 1.00 69.50 242 VAL A O 1
ATOM 1813 N N . PHE A 1 243 ? -27.517 -8.494 29.568 1.00 67.88 243 PHE A N 1
ATOM 1814 C CA . PHE A 1 243 ? -28.166 -8.959 28.345 1.00 67.88 243 PHE A CA 1
ATOM 1815 C C . PHE A 1 243 ? -28.459 -7.769 27.438 1.00 67.88 243 PHE A C 1
ATOM 1817 O O . PHE A 1 243 ? -29.108 -6.812 27.864 1.00 67.88 243 PHE A O 1
ATOM 1824 N N . VAL A 1 244 ? -27.933 -7.827 26.217 1.00 67.62 244 VAL A N 1
ATOM 1825 C CA . VAL A 1 244 ? -27.987 -6.748 25.231 1.00 67.62 244 VAL A CA 1
ATOM 1826 C C . VAL A 1 244 ? -28.686 -7.244 23.977 1.00 67.62 244 VAL A C 1
ATOM 1828 O O . VAL A 1 244 ? -28.300 -8.275 23.421 1.00 67.62 244 VAL A O 1
ATOM 1831 N N . THR A 1 245 ? -29.676 -6.489 23.516 1.00 63.19 245 THR A N 1
ATOM 1832 C CA . THR A 1 245 ? -30.419 -6.801 22.289 1.00 63.19 245 THR A CA 1
ATOM 1833 C C . THR A 1 245 ? -29.964 -5.858 21.181 1.00 63.19 245 THR A C 1
ATOM 1835 O O . THR A 1 245 ? -30.167 -4.651 21.325 1.00 63.19 245 THR A O 1
ATOM 1838 N N . PRO A 1 246 ? -29.321 -6.355 20.108 1.00 60.34 246 PRO A N 1
ATOM 1839 C CA . PRO A 1 246 ? -28.940 -5.529 18.965 1.00 60.34 246 PRO A CA 1
ATOM 1840 C C . PRO A 1 246 ? -30.177 -5.074 18.176 1.00 60.34 246 PRO A C 1
ATOM 1842 O O . PRO A 1 246 ? -31.238 -5.701 18.245 1.00 60.34 246 PRO A O 1
ATOM 1845 N N . ALA A 1 247 ? -30.036 -4.022 17.368 1.00 55.06 247 ALA A N 1
ATOM 1846 C CA . ALA A 1 247 ? -31.062 -3.660 16.395 1.00 55.06 247 ALA A CA 1
ATOM 1847 C C . ALA A 1 247 ? -31.301 -4.823 15.407 1.00 55.06 247 ALA A C 1
ATOM 1849 O O . ALA A 1 247 ? -30.349 -5.421 14.917 1.00 55.06 247 ALA A O 1
ATOM 1850 N N . LEU A 1 248 ? -32.574 -5.083 15.073 1.00 54.59 248 LEU A N 1
ATOM 1851 C CA . LEU A 1 248 ? -33.037 -6.011 14.022 1.00 54.59 248 LEU A CA 1
ATOM 1852 C C . LEU A 1 248 ? -32.670 -7.502 14.208 1.00 54.59 248 LEU A C 1
ATOM 1854 O O . LEU A 1 248 ? -31.713 -7.997 13.628 1.00 54.59 248 LEU A O 1
ATOM 1858 N N . ASN A 1 249 ? -33.552 -8.261 14.875 1.00 56.41 249 ASN A N 1
ATOM 1859 C CA . ASN A 1 249 ? -33.656 -9.735 14.812 1.00 56.41 249 ASN A CA 1
ATOM 1860 C C . ASN A 1 249 ? -32.395 -10.563 15.151 1.00 56.41 249 ASN A C 1
ATOM 1862 O O . ASN A 1 249 ? -32.388 -11.778 14.934 1.00 56.41 249 ASN A O 1
ATOM 1866 N N . GLU A 1 250 ? -31.351 -9.954 15.705 1.00 60.91 250 GLU A N 1
ATOM 1867 C CA . GLU A 1 250 ? -30.200 -10.681 16.229 1.00 60.91 250 GLU A CA 1
ATOM 1868 C C . GLU A 1 250 ? -30.508 -11.321 17.595 1.00 60.91 250 GLU A C 1
ATOM 1870 O O . GLU A 1 250 ? -31.329 -10.806 18.361 1.00 60.91 250 GLU A O 1
ATOM 1875 N N . PRO A 1 251 ? -29.871 -12.460 17.928 1.00 63.94 251 PRO A N 1
ATOM 1876 C CA . PRO A 1 251 ? -30.044 -13.082 19.232 1.00 63.94 251 PRO A CA 1
ATOM 1877 C C . PRO A 1 251 ? -29.511 -12.174 20.346 1.00 63.94 251 PRO A C 1
ATOM 1879 O O . PRO A 1 251 ? -28.452 -11.560 20.206 1.00 63.94 251 PRO A O 1
ATOM 1882 N N . VAL A 1 252 ? -30.221 -12.153 21.478 1.00 68.81 252 VAL A N 1
ATOM 1883 C CA . VAL A 1 252 ? -29.781 -11.476 22.705 1.00 68.81 252 VAL A CA 1
ATOM 1884 C C . VAL A 1 252 ? -28.380 -11.953 23.069 1.00 68.81 252 VAL A C 1
ATOM 1886 O O . VAL A 1 252 ? -28.114 -13.155 23.168 1.00 68.81 252 VAL A O 1
ATOM 1889 N N . GLN A 1 253 ? -27.480 -11.003 23.282 1.00 67.94 253 GLN A N 1
ATOM 1890 C CA . GLN A 1 253 ? -26.098 -11.286 23.627 1.00 67.94 253 GLN A CA 1
ATOM 1891 C C . GLN A 1 253 ? -25.861 -11.105 25.118 1.00 67.94 253 GLN A C 1
ATOM 1893 O O . GLN A 1 253 ? -26.427 -10.219 25.754 1.00 67.94 253 GLN A O 1
ATOM 1898 N N . ARG A 1 254 ? -25.004 -11.960 25.683 1.00 71.38 254 ARG A N 1
ATOM 1899 C CA . ARG A 1 254 ? -24.613 -11.919 27.094 1.00 71.38 254 ARG A CA 1
ATOM 1900 C C . ARG A 1 254 ? -23.191 -11.391 27.218 1.00 71.38 254 ARG A C 1
ATOM 1902 O O . ARG A 1 254 ? -22.283 -11.915 26.578 1.00 71.38 254 ARG A O 1
ATOM 1909 N N . SER A 1 255 ? -22.998 -10.440 28.121 1.00 69.00 255 SER A N 1
ATOM 1910 C CA . SER A 1 255 ? -21.680 -10.001 28.568 1.00 69.00 255 SER A CA 1
ATOM 1911 C C . SER A 1 255 ? -21.527 -10.083 30.086 1.00 69.00 255 SER A C 1
ATOM 1913 O O . SER A 1 255 ? -22.515 -10.014 30.811 1.00 69.00 255 SER A O 1
ATOM 1915 N N . GLU A 1 256 ? -20.288 -10.230 30.561 1.00 71.31 256 GLU A N 1
ATOM 1916 C CA . GLU A 1 256 ? -19.925 -10.193 31.975 1.00 71.31 256 GLU A CA 1
ATOM 1917 C C . GLU A 1 256 ? -19.197 -8.892 32.335 1.00 71.31 256 GLU A C 1
ATOM 1919 O O . GLU A 1 256 ? -18.081 -8.630 31.885 1.00 71.31 256 GLU A O 1
ATOM 1924 N N . VAL A 1 257 ? -19.798 -8.103 33.223 1.00 70.88 257 VAL A N 1
ATOM 1925 C CA . VAL A 1 257 ? -19.191 -6.902 33.811 1.00 70.88 257 VAL A CA 1
ATOM 1926 C C . VAL A 1 257 ? -18.715 -7.231 35.218 1.00 70.88 257 VAL A C 1
ATOM 1928 O O . VAL A 1 257 ? -19.449 -7.840 35.993 1.00 70.88 257 VAL A O 1
ATOM 1931 N N . THR A 1 258 ? -17.488 -6.835 35.566 1.00 73.31 258 THR A N 1
ATOM 1932 C CA . THR A 1 258 ? -16.950 -7.006 36.923 1.00 73.31 258 THR A CA 1
ATOM 1933 C C . THR A 1 258 ? -16.756 -5.649 37.583 1.00 73.31 258 THR A C 1
ATOM 1935 O O . THR A 1 258 ? -16.061 -4.781 37.070 1.00 73.31 258 THR A O 1
ATOM 1938 N N . VAL A 1 259 ? -17.365 -5.464 38.744 1.00 73.69 259 VAL A N 1
ATOM 1939 C CA . VAL A 1 259 ? -17.281 -4.234 39.527 1.00 73.69 259 VAL A CA 1
ATOM 1940 C C . VAL A 1 259 ? -16.520 -4.532 40.808 1.00 73.69 259 VAL A C 1
ATOM 1942 O O . VAL A 1 259 ? -16.870 -5.459 41.534 1.00 73.69 259 VAL A O 1
ATOM 1945 N N . MET A 1 260 ? -15.491 -3.744 41.097 1.00 74.94 260 MET A N 1
ATOM 1946 C CA . MET A 1 260 ? -14.791 -3.774 42.372 1.00 74.94 260 MET A CA 1
ATOM 1947 C C . MET A 1 260 ? -15.457 -2.785 43.331 1.00 74.94 260 MET A C 1
ATOM 1949 O O . MET A 1 260 ? -15.426 -1.573 43.116 1.00 74.94 260 MET A O 1
ATOM 1953 N N . ILE A 1 261 ? -16.061 -3.297 44.398 1.00 75.81 261 ILE A N 1
ATOM 1954 C CA . ILE A 1 261 ? -16.608 -2.483 45.483 1.00 75.81 261 ILE A CA 1
ATOM 1955 C C . ILE A 1 261 ? -15.499 -2.255 46.505 1.00 75.81 261 ILE A C 1
ATOM 1957 O O . ILE A 1 261 ? -14.839 -3.207 46.920 1.00 75.81 261 ILE A O 1
ATOM 1961 N N . GLN A 1 262 ? -15.291 -0.999 46.897 1.00 78.62 262 GLN A N 1
ATOM 1962 C CA . GLN A 1 262 ? -14.309 -0.577 47.898 1.00 78.62 262 GLN A CA 1
ATOM 1963 C C . GLN A 1 262 ? -14.962 0.295 48.979 1.00 78.62 262 GLN A C 1
ATOM 1965 O O . GLN A 1 262 ? -16.007 0.912 48.758 1.00 78.62 262 GLN A O 1
ATOM 1970 N N . ASN A 1 263 ? -14.335 0.391 50.150 1.00 75.56 263 ASN A N 1
ATOM 1971 C CA . ASN A 1 263 ? -14.787 1.312 51.193 1.00 75.56 263 ASN A CA 1
ATOM 1972 C C . ASN A 1 263 ? -14.458 2.761 50.830 1.00 75.56 263 ASN A C 1
ATOM 1974 O O . ASN A 1 263 ? -13.427 3.051 50.218 1.00 75.56 263 ASN A O 1
ATOM 1978 N N . ARG A 1 264 ? -15.334 3.692 51.224 1.00 69.75 264 ARG A N 1
ATOM 1979 C CA . ARG A 1 264 ? -14.988 5.117 51.196 1.00 69.75 264 ARG A CA 1
ATOM 1980 C C . ARG A 1 264 ? -13.981 5.398 52.298 1.00 69.75 264 ARG A C 1
ATOM 1982 O O . ARG A 1 264 ? -14.141 4.938 53.421 1.00 69.75 264 ARG A O 1
ATOM 1989 N N . TYR A 1 265 ? -12.965 6.182 51.962 1.00 59.78 265 TYR A N 1
ATOM 1990 C CA . TYR A 1 265 ? -12.026 6.705 52.940 1.00 59.78 265 TYR A CA 1
ATOM 1991 C C . TYR A 1 265 ? -12.418 8.142 53.319 1.00 59.78 265 TYR A C 1
ATOM 1993 O O . TYR A 1 265 ? -12.755 8.915 52.416 1.00 59.78 265 TYR A O 1
ATOM 2001 N N . PRO A 1 266 ? -12.343 8.540 54.603 1.00 59.22 266 PRO A N 1
ATOM 2002 C CA . PRO A 1 266 ? -11.951 7.743 55.774 1.00 59.22 266 PRO A CA 1
ATOM 2003 C C . PRO A 1 266 ? -13.045 6.756 56.216 1.00 59.22 266 PRO A C 1
ATOM 2005 O O . PRO A 1 266 ? -14.226 7.036 56.036 1.00 59.22 266 PRO A O 1
ATOM 2008 N N . LEU A 1 267 ? -12.641 5.618 56.795 1.00 58.50 267 LEU A N 1
ATOM 2009 C CA . LEU A 1 267 ? -13.560 4.636 57.389 1.00 58.50 267 LEU A CA 1
ATOM 2010 C C . LEU A 1 267 ? -14.248 5.297 58.593 1.00 58.50 267 LEU A C 1
ATOM 2012 O O . LEU A 1 267 ? -13.562 5.795 59.486 1.00 58.50 267 LEU A O 1
ATOM 2016 N N . VAL A 1 268 ? -15.579 5.386 58.578 1.00 57.94 268 VAL A N 1
ATOM 2017 C CA . VAL A 1 268 ? -16.338 6.180 59.564 1.00 57.94 268 VAL A CA 1
ATOM 2018 C C . VAL A 1 268 ? -16.826 5.304 60.726 1.00 57.94 268 VAL A C 1
ATOM 2020 O O . VAL A 1 268 ? -17.068 5.832 61.811 1.00 57.94 268 VAL A O 1
ATOM 2023 N N . GLN A 1 269 ? -16.948 3.983 60.535 1.00 56.66 269 GLN A N 1
ATOM 2024 C CA . GLN A 1 269 ? -17.413 3.027 61.553 1.00 56.66 269 GLN A CA 1
ATOM 2025 C C . GLN A 1 269 ? -16.597 1.720 61.553 1.00 56.66 269 GLN A C 1
ATOM 2027 O O . GLN A 1 269 ? -16.026 1.344 60.533 1.00 56.66 269 GLN A O 1
ATOM 2032 N N . ASP A 1 270 ? -16.566 1.007 62.687 1.00 51.88 270 ASP A N 1
ATOM 2033 C CA . ASP A 1 270 ? -15.841 -0.272 62.847 1.00 51.88 270 ASP A CA 1
ATOM 2034 C C . ASP A 1 270 ? -16.359 -1.389 61.915 1.00 51.88 270 ASP A C 1
ATOM 2036 O O . ASP A 1 270 ? -15.584 -2.247 61.493 1.00 51.88 270 ASP A O 1
ATOM 2040 N N . ASP A 1 271 ? -17.632 -1.335 61.503 1.00 53.00 271 ASP A N 1
ATOM 2041 C CA . ASP A 1 271 ? -18.224 -2.246 60.508 1.00 53.00 271 ASP A CA 1
ATOM 2042 C C . ASP A 1 271 ? -17.654 -2.041 59.083 1.00 53.00 271 ASP A C 1
ATOM 2044 O O . ASP A 1 271 ? -17.925 -2.834 58.177 1.00 53.00 271 ASP A O 1
ATOM 2048 N N . ASP A 1 272 ? -16.854 -0.990 58.851 1.00 47.03 272 ASP A N 1
ATOM 2049 C CA . ASP A 1 272 ? -16.122 -0.750 57.598 1.00 47.03 272 ASP A CA 1
ATOM 2050 C C . ASP A 1 272 ? -14.768 -1.488 57.528 1.00 47.03 272 ASP A C 1
ATOM 2052 O O . ASP A 1 272 ? -14.045 -1.351 56.540 1.00 47.03 272 ASP A O 1
ATOM 2056 N N . LEU A 1 273 ? -14.402 -2.273 58.549 1.00 48.50 273 LEU A N 1
ATOM 2057 C CA . LEU A 1 273 ? -13.166 -3.074 58.583 1.00 48.50 273 LEU A CA 1
ATOM 2058 C C . LEU A 1 273 ? -13.371 -4.568 58.262 1.00 48.50 273 LEU A C 1
ATOM 2060 O O . LEU A 1 273 ? -12.380 -5.267 58.039 1.00 48.50 273 LEU A O 1
ATOM 2064 N N . THR A 1 274 ? -14.618 -5.050 58.238 1.00 47.72 274 THR A N 1
ATOM 2065 C CA . THR A 1 274 ? -15.010 -6.438 57.911 1.00 47.72 274 THR A CA 1
ATOM 2066 C C . THR A 1 274 ? -15.623 -6.543 56.524 1.00 47.72 274 THR A C 1
ATOM 2068 O O . THR A 1 274 ? -15.257 -7.494 55.800 1.00 47.72 274 THR A O 1
#

Foldseek 3Di:
DDDDDDDDDKQDWQWADAPNDIHGNALFTDHIRHNDTHHAAWQWAADNVRSRDTDGDDFLWAGHPPDNDTDGQFKQWAAARRDIDGDAKQWICLSHNDTHGADWQFIDHTSHRDNHTHGDAKQWAQDPSRNDTDGQDWQWIAQTRHDTHGAPAQWTGHDISHNHTDGQLVVLQPADEAEDEEQDKDKDFSGDPVNPVRWDKAFPDKAWPPDDDFDDQPQPPPDRTIGTGGGGLDFAKIKMWTWMDTPDDDDTHIGIYIYGYAHDPPDPDPSNVD